Protein AF-A0A1Z9A153-F1 (afdb_monomer_lite)

pLDDT: mean 85.83, std 11.24, range [32.09, 96.25]

Foldseek 3Di:
DLCVVVVDDPDVVLVVLLVVLLVLVVVLLVLVVCLLCLVVCVPVPCPDPSVPDPDCPVSVVVSVCSLVVSLVSLCVSANVCLSVVQVVVLVVVLVCLSVVPPDDVLVSVLSSLVVQLSSLCSVLRHPVSDDPLSVLLSLLSSLLVSLLCLLQPVVCCPDDVSVVSNVVSLVVNLVSLLVLLVVCCVPPVVLSVVSVVLSVVLNVVSVVSPDPPDNDPVCNCVSSVVSVVSVVVRD

Radius of gyration: 19.16 Å; chains: 1; bounding box: 48×35×56 Å

Secondary structure (DSSP, 8-state):
-TTTTTT----HHHHHHHHHHHHHHHHHHHHHHHHHTHHHHHHH-TTSHHHH-S--HHHHHHHHHHHHHHHHHHIIIIIHHHIIIIIHHHHHHHHHHHHH----HHHHHHHHHTHHHHHHHHHTTSGGG--HHHHHHHHHHHHHHHHHHHHH-GGGSSSHHHHHHHHHHHHHHHHHHHHHHHHHTTT-HHHHHHHHHHHHHHHHHHHHHTSTT----GGGHHHHHHHHHHHHHH-

Structure (mmCIF, N/CA/C/O backbone):
data_AF-A0A1Z9A153-F1
#
_entry.id   AF-A0A1Z9A153-F1
#
loop_
_atom_site.group_PDB
_atom_site.id
_atom_site.type_symbol
_atom_site.label_atom_id
_atom_site.label_alt_id
_atom_site.label_comp_id
_atom_site.label_asym_id
_atom_site.label_entity_id
_atom_site.label_seq_id
_atom_site.pdbx_PDB_ins_code
_atom_site.Cartn_x
_atom_site.Cartn_y
_atom_site.Cartn_z
_atom_site.occupancy
_atom_site.B_iso_or_equiv
_atom_site.auth_seq_id
_atom_site.auth_comp_id
_atom_site.auth_asym_id
_atom_site.auth_atom_id
_atom_site.pdbx_PDB_model_num
ATOM 1 N N . MET A 1 1 ? 13.241 -7.193 -6.841 1.00 44.38 1 MET A N 1
ATOM 2 C CA . MET A 1 1 ? 13.177 -6.623 -8.213 1.00 44.38 1 MET A CA 1
ATOM 3 C C . MET A 1 1 ? 14.373 -5.739 -8.590 1.00 44.38 1 MET A C 1
ATOM 5 O O . MET A 1 1 ? 14.498 -5.405 -9.759 1.00 44.38 1 MET A O 1
ATOM 9 N N . ALA A 1 2 ? 15.326 -5.451 -7.693 1.00 32.09 2 ALA A N 1
ATOM 10 C CA . ALA A 1 2 ? 16.621 -4.853 -8.072 1.00 32.09 2 ALA A CA 1
ATOM 11 C C . ALA A 1 2 ? 17.465 -5.720 -9.047 1.00 32.09 2 ALA A C 1
ATOM 13 O O . ALA A 1 2 ? 18.375 -5.223 -9.711 1.00 32.09 2 ALA A O 1
ATOM 14 N N . SER A 1 3 ? 17.155 -7.019 -9.168 1.00 34.28 3 SER A N 1
ATOM 15 C CA . SER A 1 3 ? 17.780 -7.927 -10.141 1.00 34.28 3 SER A CA 1
ATOM 16 C C . SER A 1 3 ? 17.231 -7.782 -11.566 1.00 34.28 3 SER A C 1
ATOM 18 O O . SER A 1 3 ? 17.980 -8.014 -12.508 1.00 34.28 3 SER A O 1
ATOM 20 N N . LEU A 1 4 ? 15.977 -7.335 -11.739 1.00 40.06 4 LEU A N 1
ATOM 21 C CA . LEU A 1 4 ? 15.386 -7.081 -13.065 1.00 40.06 4 LEU A CA 1
ATOM 22 C C . LEU A 1 4 ? 16.107 -5.934 -13.787 1.00 40.06 4 LEU A C 1
ATOM 24 O O . LEU A 1 4 ? 16.260 -5.964 -14.998 1.00 40.06 4 LEU A O 1
ATOM 28 N N . VAL A 1 5 ? 16.629 -4.962 -13.035 1.00 44.41 5 VAL A N 1
ATOM 29 C CA . VAL A 1 5 ? 17.325 -3.786 -13.583 1.00 44.41 5 VAL A CA 1
ATOM 30 C C . VAL A 1 5 ? 18.825 -4.041 -13.821 1.00 44.41 5 VAL A C 1
ATOM 32 O O . VAL A 1 5 ? 19.472 -3.281 -14.533 1.00 44.41 5 VAL A O 1
ATOM 35 N N . SER A 1 6 ? 19.404 -5.110 -13.260 1.00 38.41 6 SER A N 1
ATOM 36 C CA . SER A 1 6 ? 20.860 -5.357 -13.287 1.00 38.41 6 SER A CA 1
ATOM 37 C C . SER A 1 6 ? 21.309 -6.530 -14.165 1.00 38.41 6 SER A C 1
ATOM 39 O O . SER A 1 6 ? 22.496 -6.853 -14.171 1.00 38.41 6 SER A O 1
ATOM 41 N N . GLY A 1 7 ? 20.400 -7.184 -14.900 1.00 36.25 7 GLY A N 1
ATOM 42 C CA . GLY A 1 7 ? 20.754 -8.293 -15.797 1.00 36.25 7 GLY A CA 1
ATOM 43 C C . GLY A 1 7 ? 21.366 -9.511 -15.086 1.00 36.25 7 GLY A C 1
ATOM 44 O O . GLY A 1 7 ? 21.990 -10.354 -15.729 1.00 36.25 7 GLY A O 1
ATOM 45 N N . ARG A 1 8 ? 21.216 -9.622 -13.758 1.00 43.72 8 ARG A N 1
ATOM 46 C CA . ARG A 1 8 ? 21.637 -10.808 -13.001 1.00 43.72 8 ARG A CA 1
ATOM 47 C C . ARG A 1 8 ? 20.589 -11.904 -13.141 1.00 43.72 8 ARG A C 1
ATOM 49 O O . ARG A 1 8 ? 19.402 -11.652 -12.947 1.00 43.72 8 ARG A O 1
ATOM 56 N N . ALA A 1 9 ? 21.045 -13.124 -13.431 1.00 49.22 9 ALA A N 1
ATOM 57 C CA . ALA A 1 9 ? 20.209 -14.319 -13.441 1.00 49.22 9 ALA A CA 1
ATOM 58 C C . ALA A 1 9 ? 19.365 -14.381 -12.156 1.00 49.22 9 ALA A C 1
ATOM 60 O O . ALA A 1 9 ? 19.906 -14.372 -11.050 1.00 49.22 9 ALA A O 1
ATOM 61 N N . LEU A 1 10 ? 18.039 -14.402 -12.311 1.00 53.22 10 LEU A N 1
ATOM 62 C CA . LEU A 1 10 ? 17.088 -14.506 -11.209 1.00 53.22 10 LEU A CA 1
ATOM 63 C C . LEU A 1 10 ? 17.293 -15.846 -10.500 1.00 53.22 10 LEU A C 1
ATOM 65 O O . LEU A 1 10 ? 16.830 -16.886 -10.969 1.00 53.22 10 LEU A O 1
ATOM 69 N N . HIS A 1 11 ? 17.983 -15.835 -9.363 1.00 69.88 11 HIS A N 1
ATOM 70 C CA . HIS A 1 11 ? 18.086 -17.028 -8.542 1.00 69.88 11 HIS A CA 1
ATOM 71 C C . HIS A 1 11 ? 16.724 -17.246 -7.873 1.00 69.88 11 HIS A C 1
ATOM 73 O O . HIS A 1 11 ? 16.289 -16.425 -7.066 1.00 69.88 11 HIS A O 1
ATOM 79 N N . LEU A 1 12 ? 16.029 -18.339 -8.209 1.00 78.00 12 LEU A N 1
ATOM 80 C CA . LEU A 1 12 ? 14.685 -18.657 -7.695 1.00 78.00 12 LEU A CA 1
ATOM 81 C C . LEU A 1 12 ? 14.597 -18.494 -6.164 1.00 78.00 12 LEU A C 1
ATOM 83 O O . LEU A 1 12 ? 13.609 -17.983 -5.643 1.00 78.00 12 LEU A O 1
ATOM 87 N N . GLY A 1 13 ? 15.669 -18.863 -5.453 1.00 79.00 13 GLY A N 1
ATOM 88 C CA . GLY A 1 13 ? 15.781 -18.693 -4.003 1.00 79.00 13 GLY A CA 1
ATOM 89 C C . GLY A 1 13 ? 15.676 -17.238 -3.528 1.00 79.00 13 GLY A C 1
ATOM 90 O O . GLY A 1 13 ? 14.992 -16.976 -2.545 1.00 79.00 13 GLY A O 1
ATOM 91 N N . GLU A 1 14 ? 16.277 -16.276 -4.233 1.00 78.94 14 GLU A N 1
ATOM 92 C CA . GLU A 1 14 ? 16.177 -14.852 -3.880 1.00 78.94 14 GLU A CA 1
ATOM 93 C C . GLU A 1 14 ? 14.749 -14.332 -4.063 1.00 78.94 14 GLU A C 1
ATOM 95 O O . GLU A 1 14 ? 14.254 -13.572 -3.232 1.00 78.94 14 GLU A O 1
ATOM 100 N N . LEU A 1 15 ? 14.062 -14.775 -5.120 1.00 79.19 15 LEU A N 1
ATOM 101 C CA . LEU A 1 15 ? 12.675 -14.392 -5.382 1.00 79.19 15 LEU A CA 1
ATOM 102 C C . LEU A 1 15 ? 11.738 -14.942 -4.302 1.00 79.19 15 LEU A C 1
ATOM 104 O O . LEU A 1 15 ? 10.912 -14.199 -3.773 1.00 79.19 15 LEU A O 1
ATOM 108 N N . VAL A 1 16 ? 11.906 -16.213 -3.926 1.00 86.06 16 VAL A N 1
ATOM 109 C CA . VAL A 1 16 ? 11.140 -16.844 -2.840 1.00 86.06 16 VAL A CA 1
ATOM 110 C C . VAL A 1 16 ? 11.370 -16.116 -1.514 1.00 86.06 16 VAL A C 1
ATOM 112 O O . VAL A 1 16 ? 10.406 -15.824 -0.806 1.00 86.06 16 VAL A O 1
ATOM 115 N N . LEU A 1 17 ? 12.619 -15.759 -1.196 1.00 86.50 17 LEU A N 1
ATOM 116 C CA . LEU A 1 17 ? 12.949 -15.010 0.019 1.00 86.50 17 LEU A CA 1
ATOM 117 C C . LEU A 1 17 ? 12.350 -13.597 0.010 1.00 86.50 17 LEU A C 1
ATOM 119 O O . LEU A 1 17 ? 11.754 -13.188 1.003 1.00 86.50 17 LEU A O 1
ATOM 123 N N . GLN A 1 18 ? 12.444 -12.864 -1.104 1.00 83.75 18 GLN A N 1
ATOM 124 C CA . GLN A 1 18 ? 11.848 -11.526 -1.245 1.00 83.75 18 GLN A CA 1
ATOM 125 C C . GLN A 1 18 ? 10.326 -11.558 -1.119 1.00 83.75 18 GLN A C 1
ATOM 127 O O . GLN A 1 18 ? 9.731 -10.696 -0.465 1.00 83.75 18 GLN A O 1
ATOM 132 N N . PHE A 1 19 ? 9.694 -12.562 -1.721 1.00 86.62 19 PHE A N 1
ATOM 133 C CA . PHE A 1 19 ? 8.255 -12.751 -1.640 1.00 86.62 19 PHE A CA 1
ATOM 134 C C . PHE A 1 19 ? 7.825 -13.094 -0.211 1.00 86.62 19 PHE A C 1
ATOM 136 O O . PHE A 1 19 ? 6.951 -12.428 0.341 1.00 86.62 19 PHE A O 1
ATOM 143 N N . GLY A 1 20 ? 8.494 -14.061 0.424 1.00 91.38 20 GLY A N 1
ATOM 144 C CA . GLY A 1 20 ? 8.247 -14.445 1.815 1.00 91.38 20 GLY A CA 1
ATOM 145 C C . GLY A 1 20 ? 8.438 -13.282 2.791 1.00 91.38 20 GLY A C 1
ATOM 146 O O . GLY A 1 20 ? 7.593 -13.054 3.656 1.00 91.38 20 GLY A O 1
ATOM 147 N N . LEU A 1 21 ? 9.492 -12.484 2.604 1.00 91.44 21 LEU A N 1
ATOM 148 C CA . LEU A 1 21 ? 9.743 -11.282 3.398 1.00 91.44 21 LEU A CA 1
ATOM 149 C C . LEU A 1 21 ? 8.640 -10.232 3.209 1.00 91.44 21 LEU A C 1
ATOM 151 O O . LEU A 1 21 ? 8.168 -9.651 4.183 1.00 91.44 21 LEU A O 1
ATOM 155 N N . THR A 1 22 ? 8.183 -10.016 1.975 1.00 89.88 22 THR A N 1
ATOM 156 C CA . THR A 1 22 ? 7.082 -9.082 1.687 1.00 89.88 22 THR A CA 1
ATOM 157 C C . THR A 1 22 ? 5.776 -9.542 2.328 1.00 89.88 22 THR A C 1
ATOM 159 O O . THR A 1 22 ? 5.073 -8.737 2.936 1.00 89.88 22 THR A O 1
ATOM 162 N N . LEU A 1 23 ? 5.460 -10.839 2.255 1.00 92.69 23 LEU A N 1
ATOM 163 C CA . LEU A 1 23 ? 4.300 -11.408 2.942 1.00 92.69 23 LEU A CA 1
ATOM 164 C C . LEU A 1 23 ? 4.399 -11.245 4.462 1.00 92.69 23 LEU A C 1
ATOM 166 O O . LEU A 1 23 ? 3.407 -10.892 5.098 1.00 92.69 23 LEU A O 1
ATOM 170 N N . SER A 1 24 ? 5.587 -11.443 5.038 1.00 94.69 24 SER A N 1
ATOM 171 C CA . SER A 1 24 ? 5.831 -11.225 6.468 1.00 94.69 24 SER A CA 1
ATOM 172 C C . SER A 1 24 ? 5.617 -9.762 6.874 1.00 94.69 24 SER A C 1
ATOM 174 O O . SER A 1 24 ? 5.009 -9.487 7.910 1.00 94.69 24 SER A O 1
ATOM 176 N N . TRP A 1 25 ? 6.050 -8.809 6.043 1.00 94.31 25 TRP A N 1
ATOM 177 C CA . TRP A 1 25 ? 5.769 -7.384 6.240 1.00 94.31 25 TRP A CA 1
ATOM 178 C C . TRP A 1 25 ? 4.273 -7.074 6.169 1.00 94.31 25 TRP A C 1
ATOM 180 O O . TRP A 1 25 ? 3.740 -6.424 7.065 1.00 94.31 25 TRP A O 1
ATOM 190 N N . ILE A 1 26 ? 3.572 -7.578 5.149 1.00 93.31 26 ILE A N 1
ATOM 191 C CA . ILE A 1 26 ? 2.116 -7.409 5.022 1.00 93.31 26 ILE A CA 1
ATOM 192 C C . ILE A 1 26 ? 1.403 -7.965 6.260 1.00 93.31 26 ILE A C 1
ATOM 194 O O . ILE A 1 26 ? 0.510 -7.310 6.797 1.00 93.31 26 ILE A O 1
ATOM 198 N N . PHE A 1 27 ? 1.807 -9.146 6.733 1.00 94.19 27 PHE A N 1
ATOM 199 C CA . PHE A 1 27 ? 1.258 -9.758 7.939 1.00 94.19 27 PHE A CA 1
ATOM 200 C C . PHE A 1 27 ? 1.492 -8.890 9.180 1.00 94.19 27 PH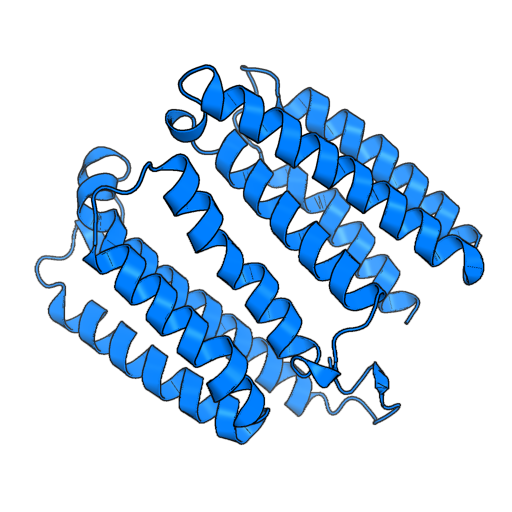E A C 1
ATOM 202 O O . PHE A 1 27 ? 0.551 -8.632 9.929 1.00 94.19 27 PHE A O 1
ATOM 209 N N . GLN A 1 28 ? 2.717 -8.399 9.380 1.00 95.19 28 GLN A N 1
ATOM 210 C CA . GLN A 1 28 ? 3.065 -7.557 10.524 1.00 95.19 28 GLN A CA 1
ATOM 211 C C . GLN A 1 28 ? 2.263 -6.249 10.538 1.00 95.19 28 GLN A C 1
ATOM 213 O O . GLN A 1 28 ? 1.670 -5.922 11.565 1.00 95.19 28 GLN A O 1
ATOM 218 N N . PHE A 1 29 ? 2.166 -5.541 9.410 1.00 94.31 29 PHE A N 1
ATOM 219 C CA . PHE A 1 29 ? 1.355 -4.323 9.336 1.00 94.31 29 PHE A CA 1
ATOM 220 C C . PHE A 1 29 ? -0.137 -4.601 9.510 1.00 94.31 29 PHE A C 1
ATOM 222 O O . PHE A 1 29 ? -0.822 -3.829 10.169 1.00 94.31 29 PHE A O 1
ATOM 229 N N . ARG A 1 30 ? -0.647 -5.718 8.983 1.00 93.19 30 ARG A N 1
ATOM 230 C CA . ARG A 1 30 ? -2.044 -6.109 9.195 1.00 93.19 30 ARG A CA 1
ATOM 231 C C . ARG A 1 30 ? -2.344 -6.390 10.666 1.00 93.19 30 ARG A C 1
ATOM 233 O O . ARG A 1 30 ? -3.373 -5.957 11.167 1.00 93.19 30 ARG A O 1
ATOM 240 N N . LEU A 1 31 ? -1.435 -7.069 11.363 1.00 94.25 31 LEU A N 1
ATOM 241 C CA . LEU A 1 31 ? -1.572 -7.320 12.794 1.00 94.25 31 LEU A CA 1
ATOM 242 C C . LEU A 1 31 ? -1.550 -6.016 13.607 1.00 94.25 31 LEU A C 1
ATOM 244 O O . LEU A 1 31 ? -2.320 -5.882 14.556 1.00 94.25 31 LEU A O 1
ATOM 248 N N . LEU A 1 32 ? -0.687 -5.060 13.246 1.00 93.50 32 LEU A N 1
ATOM 249 C CA . LEU A 1 32 ? -0.654 -3.740 13.883 1.00 93.50 32 LEU A CA 1
ATOM 250 C C . LEU A 1 32 ? -1.952 -2.959 13.661 1.00 93.50 32 LEU A C 1
ATOM 252 O O . LEU A 1 32 ? -2.483 -2.397 14.619 1.00 93.50 32 LEU A O 1
ATOM 256 N N . ASP A 1 33 ? -2.473 -2.965 12.435 1.00 91.50 33 ASP A N 1
ATOM 257 C CA . ASP A 1 33 ? -3.735 -2.305 12.100 1.00 91.50 33 ASP A CA 1
ATOM 258 C C . ASP A 1 33 ? -4.898 -2.921 12.878 1.00 91.50 33 ASP A C 1
ATOM 260 O O . ASP A 1 33 ? -5.626 -2.202 13.553 1.00 91.50 33 ASP A O 1
ATOM 264 N N . ASP A 1 34 ? -5.027 -4.252 12.880 1.00 92.12 34 ASP A N 1
ATOM 265 C CA . ASP A 1 34 ? -6.109 -4.931 13.600 1.00 92.12 34 ASP A CA 1
ATOM 266 C C . ASP A 1 34 ? -5.998 -4.728 15.133 1.00 92.12 34 ASP A C 1
ATOM 268 O O . ASP A 1 34 ? -7.006 -4.693 15.846 1.00 92.12 34 ASP A O 1
ATOM 272 N N . LEU A 1 35 ? -4.779 -4.577 15.673 1.00 93.38 35 LEU A N 1
ATOM 273 C CA . LEU A 1 35 ? -4.563 -4.226 17.082 1.00 93.38 35 LEU A CA 1
ATOM 274 C C . LEU A 1 35 ? -5.018 -2.796 17.400 1.00 93.38 35 LEU A C 1
ATOM 276 O O . LEU A 1 35 ? -5.564 -2.572 18.484 1.00 93.38 35 LEU A O 1
ATOM 280 N N . HIS A 1 36 ? -4.782 -1.849 16.490 1.00 91.25 36 HIS A N 1
ATOM 281 C CA . HIS A 1 36 ? -5.207 -0.458 16.635 1.00 91.25 36 HIS A CA 1
ATOM 282 C C . HIS A 1 36 ? -6.726 -0.312 16.469 1.00 91.25 36 HIS A C 1
ATOM 284 O O . HIS A 1 36 ? -7.392 0.296 17.307 1.00 91.25 36 HIS A O 1
ATOM 290 N N . ASP A 1 37 ? -7.292 -0.948 15.444 1.00 89.75 37 ASP A N 1
ATOM 291 C CA . ASP A 1 37 ? -8.705 -0.843 15.085 1.00 89.75 37 ASP A CA 1
ATOM 292 C C . ASP A 1 37 ? -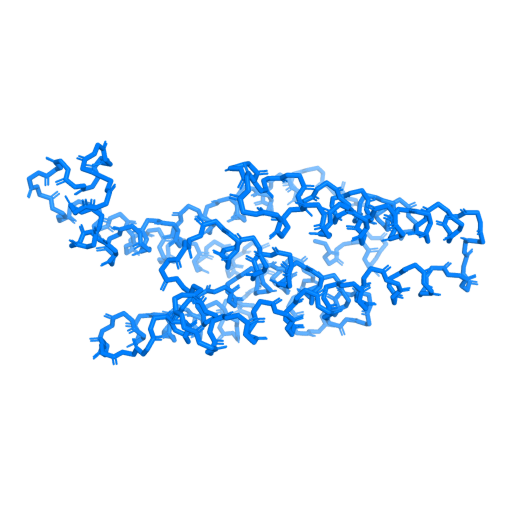9.634 -1.678 15.983 1.00 89.75 37 ASP A C 1
ATOM 294 O O . ASP A 1 37 ? -10.855 -1.618 15.834 1.00 89.75 37 ASP A O 1
ATOM 298 N N . ARG A 1 38 ? -9.112 -2.407 16.982 1.00 90.38 38 ARG A N 1
ATOM 299 C CA . ARG A 1 38 ? -9.901 -3.321 17.830 1.00 90.38 38 ARG A CA 1
ATOM 300 C C . ARG A 1 38 ? -11.178 -2.699 18.403 1.00 90.38 38 ARG A C 1
ATOM 302 O O . ARG A 1 38 ? -12.228 -3.343 18.409 1.00 90.38 38 ARG A O 1
ATOM 309 N N . GLU A 1 39 ? -11.109 -1.489 18.958 1.00 87.94 39 GLU A N 1
ATOM 310 C CA . GLU A 1 39 ? -12.279 -0.847 19.585 1.00 87.94 39 GLU A CA 1
ATOM 311 C C . GLU A 1 39 ? -13.381 -0.529 18.574 1.00 87.94 39 GLU A C 1
ATOM 313 O O . GLU A 1 39 ? -14.575 -0.627 18.874 1.00 87.94 39 GLU A O 1
ATOM 318 N N . ARG A 1 40 ? -12.973 -0.176 17.358 1.00 85.19 40 ARG A N 1
ATOM 319 C CA . ARG A 1 40 ? -13.864 0.051 16.228 1.00 85.19 40 ARG A CA 1
ATOM 320 C C . ARG A 1 40 ? -14.435 -1.277 15.732 1.00 85.19 40 ARG A C 1
ATOM 322 O O . ARG A 1 40 ? -15.649 -1.400 15.555 1.00 85.19 40 ARG A O 1
ATOM 329 N N . ASP A 1 41 ? -13.581 -2.279 15.575 1.00 89.94 41 ASP A N 1
ATOM 330 C CA . ASP A 1 41 ? -13.945 -3.617 15.122 1.00 89.94 41 ASP A CA 1
ATOM 331 C C . ASP A 1 41 ? -14.897 -4.322 16.085 1.00 89.94 41 ASP A C 1
ATOM 333 O O . ASP A 1 41 ? -15.779 -5.048 15.640 1.00 89.94 41 ASP A O 1
ATOM 337 N N . ARG A 1 42 ? -14.828 -4.039 17.391 1.00 89.25 42 ARG A N 1
ATOM 338 C CA . ARG A 1 42 ? -15.835 -4.496 18.365 1.00 89.25 42 ARG A CA 1
ATOM 339 C C . ARG A 1 42 ? -17.262 -4.117 17.972 1.00 89.25 42 ARG A C 1
ATOM 341 O O . ARG A 1 42 ? -18.184 -4.871 18.258 1.00 89.25 42 ARG A O 1
ATOM 348 N N . LYS A 1 43 ? -17.442 -2.960 17.331 1.00 89.62 43 LYS A N 1
ATOM 349 C CA . LYS A 1 43 ? -18.753 -2.456 16.905 1.00 89.62 43 LYS A CA 1
ATOM 350 C C . LYS A 1 43 ? -19.118 -2.925 15.498 1.00 89.62 43 LYS A C 1
ATOM 352 O O . LYS A 1 43 ? -20.272 -3.251 15.254 1.00 89.62 43 LYS A O 1
ATOM 357 N N . MET A 1 44 ? -18.155 -2.936 14.575 1.00 85.62 44 MET A N 1
ATOM 358 C CA . MET A 1 44 ? -18.415 -3.207 13.153 1.00 85.62 44 MET A CA 1
ATOM 359 C C . MET A 1 44 ? -18.246 -4.675 12.756 1.00 85.62 44 MET A C 1
ATOM 361 O O . MET A 1 44 ? -18.955 -5.157 11.878 1.00 85.62 44 MET A O 1
ATOM 365 N N . GLN A 1 45 ? -17.284 -5.380 13.352 1.00 86.19 45 GLN A N 1
ATOM 366 C CA . GLN A 1 45 ? -16.887 -6.741 12.982 1.00 86.19 45 GLN A CA 1
ATOM 367 C C . GLN A 1 45 ? -16.614 -7.590 14.238 1.00 86.19 45 GLN A C 1
ATOM 369 O O . GLN A 1 45 ? -15.483 -8.028 14.470 1.00 86.19 45 GLN A O 1
ATOM 374 N N . PRO A 1 46 ? -17.651 -7.878 15.050 1.00 89.06 46 PRO A N 1
ATOM 375 C CA . PRO A 1 46 ? -17.496 -8.565 16.338 1.00 89.06 46 PRO A CA 1
ATOM 376 C C . PRO A 1 46 ? -16.979 -10.009 16.214 1.00 89.06 46 PRO A C 1
ATOM 378 O O . PRO A 1 46 ? -16.565 -10.617 17.198 1.00 89.06 46 PRO A O 1
ATOM 381 N N . HIS A 1 47 ? -16.988 -10.565 15.002 1.00 91.62 47 HIS A N 1
ATOM 382 C CA . HIS A 1 47 ? -16.499 -11.905 14.696 1.00 91.62 47 HIS A CA 1
ATOM 383 C C . HIS A 1 47 ? -14.974 -11.981 14.485 1.00 91.62 47 HIS A C 1
ATOM 385 O O . HIS A 1 47 ? -14.445 -13.074 14.302 1.00 91.62 47 HIS A O 1
ATOM 391 N N . ARG A 1 48 ? -14.247 -10.851 14.476 1.00 88.75 48 ARG A N 1
ATOM 392 C CA . ARG A 1 48 ? -12.784 -10.851 14.311 1.00 88.75 48 ARG A CA 1
ATOM 393 C C . ARG A 1 48 ? -12.084 -11.493 15.511 1.00 88.75 48 ARG A C 1
ATOM 395 O O . ARG A 1 48 ? -12.415 -11.207 16.659 1.00 88.75 48 ARG A O 1
ATOM 402 N N . VAL A 1 49 ? -11.035 -12.272 15.244 1.00 91.19 49 VAL A N 1
ATOM 403 C CA . VAL A 1 49 ? -10.256 -13.003 16.266 1.00 91.19 49 VAL A CA 1
ATOM 404 C C . VAL A 1 49 ? -9.768 -12.076 17.387 1.00 91.19 49 VAL A C 1
ATOM 406 O O . VAL A 1 49 ? -10.028 -12.326 18.557 1.00 91.19 49 VAL A O 1
ATOM 409 N N . LEU A 1 50 ? -9.133 -10.951 17.043 1.00 90.62 50 LEU A N 1
ATOM 410 C CA . LEU A 1 50 ? -8.599 -9.985 18.017 1.00 90.62 50 LEU A CA 1
ATOM 411 C C . LEU A 1 50 ? -9.673 -9.326 18.891 1.00 90.62 50 LEU A C 1
ATOM 413 O O . LEU A 1 50 ? -9.395 -8.904 20.016 1.00 90.62 50 LEU A O 1
ATOM 417 N N . VAL A 1 51 ? -10.907 -9.235 18.395 1.00 92.62 51 VAL A N 1
ATOM 418 C CA . VAL A 1 51 ? -12.037 -8.732 19.177 1.00 92.62 51 VAL A CA 1
ATOM 419 C C . VAL A 1 51 ? -12.422 -9.740 20.258 1.00 92.62 51 VAL A C 1
ATOM 421 O O . VAL A 1 51 ? -12.595 -9.322 21.407 1.00 92.62 51 VAL A O 1
ATOM 424 N N . GLN A 1 52 ? -12.475 -11.027 19.903 1.00 91.62 52 GLN A N 1
ATOM 425 C CA . GLN A 1 52 ? -12.906 -12.140 20.756 1.00 91.62 52 GLN A CA 1
ATOM 426 C C . GLN A 1 52 ? -11.865 -12.566 21.798 1.00 91.62 52 GLN A C 1
ATOM 428 O O . GLN A 1 52 ? -12.226 -13.122 22.830 1.00 91.62 52 GLN A O 1
ATOM 433 N N . THR A 1 53 ? -10.581 -12.287 21.569 1.00 90.94 53 THR A N 1
ATOM 434 C CA . THR A 1 53 ? -9.519 -12.677 22.502 1.00 90.94 53 THR A CA 1
ATOM 435 C C . THR A 1 53 ? -9.542 -11.860 23.800 1.00 90.94 53 THR A C 1
ATOM 437 O O . THR A 1 53 ? -9.575 -10.623 23.785 1.00 90.94 53 THR A O 1
ATOM 440 N N . GLU A 1 54 ? -9.417 -12.546 24.937 1.00 85.69 54 GLU A N 1
ATOM 441 C CA . GLU A 1 54 ? -9.309 -11.932 26.267 1.00 85.69 54 GLU A CA 1
ATOM 442 C C . GLU A 1 54 ? -7.982 -11.175 26.458 1.00 85.69 54 GLU A C 1
ATOM 444 O O . GLU A 1 54 ? -7.977 -10.009 26.855 1.00 85.69 54 GLU A O 1
ATOM 449 N N . SER A 1 55 ? -6.849 -11.792 26.097 1.00 90.12 55 SER A N 1
ATOM 450 C CA . SER A 1 55 ? -5.511 -11.200 26.231 1.00 90.12 55 SER A CA 1
ATOM 451 C C . SER A 1 55 ? -4.922 -10.726 24.898 1.00 90.12 55 SER A C 1
ATOM 453 O O . SER A 1 55 ? -4.677 -11.512 23.985 1.00 90.12 55 SER A O 1
ATOM 455 N N . LEU A 1 56 ? -4.602 -9.430 24.806 1.00 92.75 56 LEU A N 1
ATOM 456 C CA . LEU A 1 56 ? -3.860 -8.858 23.670 1.00 92.75 56 LEU A CA 1
ATOM 457 C C . LEU A 1 56 ? -2.342 -8.944 23.817 1.00 92.75 56 LEU A C 1
ATOM 459 O O . LEU A 1 56 ? -1.627 -8.609 22.874 1.00 92.75 56 LEU A O 1
ATOM 463 N N . GLY A 1 57 ? -1.839 -9.345 24.989 1.00 93.00 57 GLY A N 1
ATOM 464 C CA . GLY A 1 57 ? -0.407 -9.314 25.290 1.00 93.00 57 GLY A CA 1
ATOM 465 C C . GLY A 1 57 ? 0.411 -10.112 24.276 1.00 93.00 57 GLY A C 1
ATOM 466 O O . GLY A 1 57 ? 1.392 -9.602 23.741 1.00 93.00 57 GLY A O 1
ATOM 467 N N . TYR A 1 58 ? -0.053 -11.317 23.931 1.00 92.88 58 TYR A N 1
ATOM 468 C CA . TYR A 1 58 ? 0.616 -12.184 22.959 1.00 92.88 58 TYR A CA 1
ATOM 469 C C . TYR A 1 58 ? 0.630 -11.600 21.548 1.00 92.88 58 TYR A C 1
ATOM 471 O O . TYR A 1 58 ? 1.659 -11.650 20.886 1.00 92.88 58 TYR A O 1
ATOM 479 N N . PHE A 1 59 ? -0.467 -10.983 21.105 1.00 94.31 59 PHE A N 1
ATOM 480 C CA . PHE A 1 59 ? -0.531 -10.346 19.789 1.00 94.31 59 PHE A CA 1
ATOM 481 C C . PHE A 1 59 ? 0.360 -9.103 19.708 1.00 94.31 59 PHE A C 1
ATOM 483 O O . PHE A 1 59 ? 1.039 -8.903 18.706 1.00 94.31 59 PHE A O 1
ATOM 490 N N . ARG A 1 60 ? 0.425 -8.301 20.779 1.00 94.00 60 ARG A N 1
ATOM 491 C CA . ARG A 1 60 ? 1.351 -7.160 20.869 1.00 94.00 60 ARG A CA 1
ATOM 492 C C . ARG A 1 60 ? 2.809 -7.617 20.879 1.00 94.00 60 ARG A C 1
ATOM 494 O O . ARG A 1 60 ? 3.629 -7.040 20.172 1.00 94.00 60 ARG A O 1
ATOM 501 N N . CYS A 1 61 ? 3.119 -8.671 21.634 1.00 95.06 61 CYS A N 1
ATOM 502 C CA . CYS A 1 61 ? 4.447 -9.281 21.653 1.00 95.06 61 CYS A CA 1
ATOM 503 C C . CYS A 1 61 ? 4.826 -9.816 20.265 1.00 95.06 61 CYS A C 1
ATOM 505 O O . CYS A 1 61 ? 5.894 -9.490 19.754 1.00 95.06 61 CYS A O 1
ATOM 507 N N . LEU A 1 62 ? 3.919 -10.548 19.610 1.00 95.00 62 LEU A N 1
ATOM 508 C CA . LEU A 1 62 ? 4.108 -11.053 18.252 1.00 95.00 62 LEU A CA 1
ATOM 509 C C . LEU A 1 62 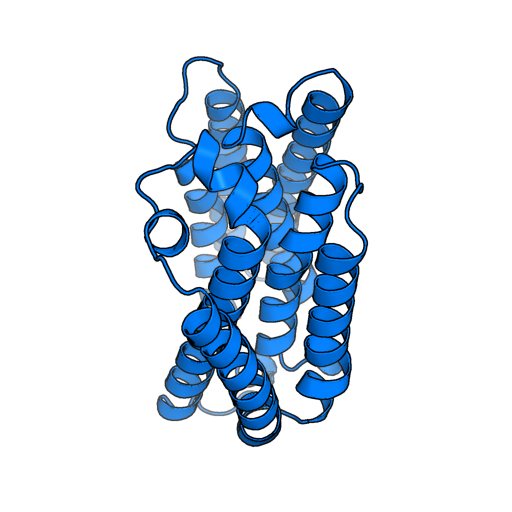? 4.338 -9.916 17.252 1.00 95.00 62 LEU A C 1
ATOM 511 O O . LEU A 1 62 ? 5.253 -10.011 16.444 1.00 95.00 62 LEU A O 1
ATOM 515 N N . ALA A 1 63 ? 3.565 -8.829 17.324 1.00 94.25 63 ALA A N 1
ATOM 516 C CA . ALA A 1 63 ? 3.757 -7.664 16.463 1.00 94.25 63 ALA A CA 1
ATOM 517 C C . ALA A 1 63 ? 5.132 -7.010 16.684 1.00 94.25 63 ALA A C 1
ATOM 519 O O . ALA A 1 63 ? 5.814 -6.666 15.717 1.00 94.25 63 ALA A O 1
ATOM 520 N N . GLY A 1 64 ? 5.575 -6.888 17.940 1.00 94.69 64 GLY A N 1
ATOM 521 C CA . GLY A 1 64 ? 6.906 -6.381 18.282 1.00 94.69 64 GLY A CA 1
ATOM 522 C C . GLY A 1 64 ? 8.031 -7.274 17.749 1.00 94.69 64 GLY A C 1
ATOM 523 O O . GLY A 1 64 ? 8.929 -6.789 17.061 1.00 94.69 64 GLY A O 1
ATOM 524 N N . LEU A 1 65 ? 7.945 -8.586 17.988 1.00 96.25 65 LEU A N 1
ATOM 525 C CA . LEU A 1 65 ? 8.915 -9.566 17.492 1.00 96.25 65 LEU A CA 1
ATOM 526 C C . LEU A 1 65 ? 8.943 -9.620 15.962 1.00 96.25 65 LEU A C 1
ATOM 528 O O . LEU A 1 65 ? 10.023 -9.627 15.379 1.00 96.25 65 LEU A O 1
ATOM 532 N N . ALA A 1 66 ? 7.780 -9.594 15.308 1.00 95.69 66 ALA A N 1
ATOM 533 C CA . ALA A 1 66 ? 7.681 -9.547 13.853 1.00 95.69 66 ALA A CA 1
ATOM 534 C C . ALA A 1 66 ? 8.299 -8.260 13.293 1.00 95.69 66 ALA A C 1
ATOM 536 O O . ALA A 1 66 ? 8.975 -8.308 12.273 1.00 95.69 66 ALA A O 1
ATOM 537 N N . THR A 1 67 ? 8.132 -7.122 13.972 1.00 95.06 67 THR A N 1
ATOM 538 C CA . THR A 1 67 ? 8.738 -5.847 13.555 1.00 95.06 67 THR A CA 1
ATOM 539 C C . THR A 1 67 ? 10.264 -5.916 13.620 1.00 95.06 67 THR A C 1
ATOM 541 O O . THR A 1 67 ? 10.934 -5.628 12.630 1.00 95.06 67 THR A O 1
ATOM 544 N N . ILE A 1 68 ? 10.826 -6.352 14.752 1.00 95.50 68 ILE A N 1
ATOM 545 C CA . ILE A 1 68 ? 12.282 -6.487 14.926 1.00 95.50 68 ILE A CA 1
ATOM 546 C C . ILE A 1 68 ? 12.843 -7.526 13.946 1.00 95.50 68 ILE A C 1
ATOM 548 O O . ILE A 1 68 ? 13.835 -7.268 13.264 1.00 95.50 68 ILE A O 1
ATOM 552 N N . GLY A 1 69 ? 12.176 -8.678 13.836 1.00 96.06 69 GLY A N 1
ATOM 553 C CA . GLY A 1 69 ? 12.553 -9.763 12.937 1.00 96.06 69 GLY A CA 1
ATOM 554 C C . GLY A 1 69 ? 12.538 -9.338 11.472 1.00 96.06 69 GLY A C 1
ATOM 555 O O . GLY A 1 69 ? 13.518 -9.563 10.770 1.00 96.06 69 GLY A O 1
ATOM 556 N N . ASN A 1 70 ? 11.485 -8.657 11.015 1.00 95.50 70 ASN A N 1
ATOM 557 C CA . ASN A 1 70 ? 11.382 -8.184 9.636 1.00 95.50 70 ASN A CA 1
ATOM 558 C C . ASN A 1 70 ? 12.393 -7.072 9.323 1.00 95.50 70 ASN A C 1
ATOM 560 O O . ASN A 1 70 ? 12.961 -7.070 8.230 1.00 95.50 70 ASN A O 1
ATOM 564 N N . LEU A 1 71 ? 12.672 -6.157 10.261 1.00 95.25 71 LEU A N 1
ATOM 565 C CA . LEU A 1 71 ? 13.723 -5.143 10.096 1.00 95.25 71 LEU A CA 1
ATOM 566 C C . LEU A 1 71 ? 15.108 -5.783 9.956 1.00 95.25 71 LEU A C 1
ATOM 568 O O . LEU A 1 71 ? 15.856 -5.422 9.043 1.00 95.25 71 LEU A O 1
ATOM 572 N N . GLY A 1 72 ? 15.425 -6.750 10.823 1.00 94.50 72 GLY A N 1
ATOM 573 C CA . GLY A 1 72 ? 16.678 -7.501 10.775 1.00 94.50 72 GLY A CA 1
ATOM 574 C C . GLY A 1 72 ? 16.799 -8.336 9.501 1.00 94.50 72 GLY A C 1
ATOM 575 O O . GLY A 1 72 ? 17.799 -8.236 8.794 1.00 94.50 72 GLY A O 1
ATOM 576 N N . ALA A 1 73 ? 15.755 -9.089 9.149 1.00 93.31 73 ALA A N 1
ATOM 577 C CA . ALA A 1 73 ? 15.713 -9.885 7.926 1.00 93.31 73 ALA A CA 1
ATOM 578 C C . ALA A 1 73 ? 15.853 -9.009 6.675 1.00 93.31 73 ALA A C 1
ATOM 580 O O . ALA A 1 73 ? 16.604 -9.358 5.774 1.00 93.31 73 ALA A O 1
ATOM 581 N N . THR A 1 74 ? 15.211 -7.839 6.633 1.00 91.75 74 THR A N 1
ATOM 582 C CA . THR A 1 74 ? 15.374 -6.891 5.518 1.00 91.75 74 THR A CA 1
ATOM 583 C C . THR A 1 74 ? 16.790 -6.318 5.465 1.00 91.75 74 THR A C 1
ATOM 585 O O . THR A 1 74 ? 17.367 -6.213 4.385 1.00 91.75 74 THR A O 1
ATOM 588 N N . GLY A 1 75 ? 17.383 -6.007 6.621 1.00 91.06 75 GLY A N 1
ATOM 589 C CA . GLY A 1 75 ? 18.754 -5.510 6.705 1.00 91.06 75 GLY A CA 1
ATOM 590 C C . GLY A 1 75 ? 19.776 -6.515 6.171 1.00 91.06 75 GLY A C 1
ATOM 591 O O . GLY A 1 75 ? 20.676 -6.139 5.423 1.00 91.06 75 GLY A O 1
ATOM 592 N N . LEU A 1 76 ? 19.589 -7.793 6.513 1.00 90.81 76 LEU A N 1
ATOM 593 C CA . LEU A 1 76 ? 20.474 -8.897 6.133 1.00 90.81 76 LEU A CA 1
ATOM 594 C C . LEU A 1 76 ? 20.240 -9.414 4.704 1.00 90.81 76 LEU A C 1
ATOM 596 O O . LEU A 1 76 ? 21.207 -9.714 4.013 1.00 90.81 76 LEU A O 1
ATOM 600 N N . LEU A 1 77 ? 18.983 -9.543 4.265 1.00 86.88 77 LEU A N 1
ATOM 601 C CA . LEU A 1 77 ? 18.622 -10.162 2.979 1.00 86.88 77 LEU A CA 1
ATOM 602 C C . LEU A 1 77 ? 18.520 -9.166 1.819 1.00 86.88 77 LEU A C 1
ATOM 604 O O . LEU A 1 77 ? 18.616 -9.573 0.664 1.00 86.88 77 LEU A O 1
ATOM 608 N N . LEU A 1 78 ? 18.277 -7.883 2.104 1.00 84.56 78 LEU A N 1
ATOM 609 C CA . LEU A 1 78 ? 18.153 -6.839 1.086 1.00 84.56 78 LEU A CA 1
ATOM 610 C C . LEU A 1 78 ? 19.205 -5.753 1.284 1.00 84.56 78 LEU A C 1
ATOM 612 O O . LEU A 1 78 ? 20.139 -5.639 0.495 1.00 84.56 78 LEU A O 1
ATOM 616 N N . SER A 1 79 ? 19.028 -4.915 2.306 1.00 88.06 79 SER A N 1
ATOM 617 C CA . SER A 1 79 ? 19.942 -3.820 2.617 1.00 88.06 79 SER A CA 1
ATOM 618 C C . SER A 1 79 ? 19.554 -3.138 3.922 1.00 88.06 79 SER A C 1
ATOM 620 O O . SER A 1 79 ? 18.405 -2.729 4.107 1.00 88.06 79 SER A O 1
ATOM 622 N N . TRP A 1 80 ? 20.544 -2.878 4.776 1.00 89.69 80 TRP A N 1
ATOM 623 C CA . TRP A 1 80 ? 20.373 -2.001 5.935 1.00 89.69 80 TRP A CA 1
ATOM 624 C C . TRP A 1 80 ? 19.927 -0.588 5.547 1.00 89.69 80 TRP A C 1
ATOM 626 O O . TRP A 1 80 ? 19.152 0.016 6.284 1.00 89.69 80 TRP A O 1
ATOM 636 N N . ASN A 1 81 ? 20.318 -0.083 4.371 1.00 90.00 81 ASN A N 1
ATOM 637 C CA . ASN A 1 81 ? 19.852 1.223 3.901 1.00 90.00 81 ASN A CA 1
ATOM 638 C C . ASN A 1 81 ? 18.336 1.227 3.696 1.00 90.00 81 ASN A C 1
ATOM 640 O O . ASN A 1 81 ? 17.675 2.168 4.122 1.00 90.00 81 ASN A O 1
ATOM 644 N N . ILE A 1 82 ? 17.767 0.173 3.106 1.00 87.75 82 ILE A N 1
ATOM 645 C CA . ILE A 1 82 ? 16.312 0.041 2.938 1.00 87.75 82 ILE A CA 1
ATOM 646 C C . ILE A 1 82 ? 15.627 -0.001 4.309 1.00 87.75 82 ILE A C 1
ATOM 648 O O . ILE A 1 82 ? 14.666 0.737 4.540 1.00 87.75 82 ILE A O 1
ATOM 652 N N . SER A 1 83 ? 16.155 -0.794 5.247 1.00 88.25 83 SER A N 1
ATOM 653 C CA . SER A 1 83 ? 15.620 -0.852 6.611 1.00 88.25 83 SER A CA 1
ATOM 654 C C . SER A 1 83 ? 15.606 0.522 7.281 1.00 88.25 83 SER A C 1
ATOM 656 O O . SER A 1 83 ? 14.564 0.939 7.781 1.00 88.25 83 SER A O 1
ATOM 658 N N . PHE A 1 84 ? 16.721 1.256 7.260 1.00 90.12 84 PHE A N 1
ATOM 659 C CA . PHE A 1 84 ? 16.844 2.525 7.983 1.00 90.12 84 PHE A CA 1
ATOM 660 C C . PHE A 1 84 ? 16.206 3.727 7.282 1.00 90.12 84 PHE A C 1
ATOM 662 O O . PHE A 1 84 ? 15.750 4.637 7.966 1.00 90.12 84 PHE A O 1
ATOM 669 N N . THR A 1 85 ? 16.155 3.757 5.949 1.00 89.81 85 THR A N 1
ATOM 670 C CA . THR A 1 85 ? 15.631 4.920 5.204 1.00 89.81 85 THR A CA 1
ATOM 671 C C . THR A 1 85 ? 14.151 4.806 4.859 1.00 89.81 85 THR A C 1
ATOM 673 O O . THR A 1 85 ? 13.506 5.827 4.642 1.00 89.81 85 THR A O 1
ATOM 676 N N . ILE A 1 86 ? 13.597 3.590 4.827 1.00 91.25 86 ILE A N 1
ATOM 677 C CA . ILE A 1 86 ? 12.205 3.348 4.425 1.00 91.25 86 ILE A CA 1
ATOM 678 C C . ILE A 1 86 ? 11.419 2.731 5.581 1.00 91.25 86 ILE A C 1
ATOM 680 O O . ILE A 1 86 ? 10.441 3.308 6.054 1.00 91.25 86 ILE A O 1
ATOM 684 N N . LEU A 1 87 ? 11.849 1.566 6.069 1.00 92.94 87 LEU A N 1
ATOM 685 C CA . LEU A 1 87 ? 11.010 0.736 6.938 1.00 92.94 87 LEU A CA 1
ATOM 686 C C . LEU A 1 87 ? 10.967 1.241 8.382 1.00 92.94 87 LEU A C 1
ATOM 688 O O . LEU A 1 87 ? 9.894 1.253 8.983 1.00 92.94 87 LEU A O 1
ATOM 692 N N . VAL A 1 88 ? 12.092 1.695 8.939 1.00 94.25 88 VAL A N 1
ATOM 693 C CA . VAL A 1 88 ? 12.128 2.311 10.274 1.00 94.25 88 VAL A CA 1
ATOM 694 C C . VAL A 1 88 ? 11.291 3.597 10.307 1.00 94.25 88 VAL A C 1
ATOM 696 O O . VAL A 1 88 ? 10.387 3.661 11.141 1.00 94.25 88 VAL A O 1
ATOM 699 N N . PRO A 1 89 ? 11.482 4.581 9.401 1.00 94.56 89 PRO A N 1
ATOM 700 C CA . PRO A 1 89 ? 10.636 5.772 9.358 1.00 94.56 89 PRO A CA 1
ATOM 701 C C . PRO A 1 89 ? 9.153 5.447 9.188 1.00 94.56 89 PRO A C 1
ATOM 703 O O . PRO A 1 89 ? 8.329 6.027 9.889 1.00 94.56 89 PRO A O 1
ATOM 706 N N . LEU A 1 90 ? 8.806 4.484 8.326 1.00 94.06 90 LEU A N 1
ATOM 707 C CA . LEU A 1 90 ? 7.422 4.042 8.142 1.00 94.06 90 LEU A CA 1
ATOM 708 C C . LEU A 1 90 ? 6.819 3.483 9.440 1.00 94.06 90 LEU A C 1
ATOM 710 O O . LEU A 1 90 ? 5.724 3.886 9.827 1.00 94.06 90 LEU A O 1
ATOM 714 N N . ASN A 1 91 ? 7.527 2.580 10.128 1.00 94.69 91 ASN A N 1
ATOM 715 C CA . ASN A 1 91 ? 7.049 2.003 11.388 1.00 94.69 91 ASN A CA 1
ATOM 716 C C . ASN A 1 91 ? 6.917 3.070 12.480 1.00 94.69 91 ASN A C 1
ATOM 718 O O . ASN A 1 91 ? 5.925 3.074 13.202 1.00 94.69 91 ASN A O 1
ATOM 722 N N . LEU A 1 92 ? 7.872 4.000 12.582 1.00 94.88 92 LEU A N 1
ATOM 723 C CA . LEU A 1 92 ? 7.805 5.105 13.540 1.00 94.88 92 LEU A CA 1
ATOM 724 C C . LEU A 1 92 ? 6.643 6.053 13.236 1.00 94.88 92 LEU A C 1
ATOM 726 O O . LEU A 1 92 ? 5.917 6.439 14.149 1.00 94.88 92 LEU A O 1
ATOM 730 N N . MET A 1 93 ? 6.437 6.396 11.964 1.00 94.62 93 MET A N 1
ATOM 731 C CA . MET A 1 93 ? 5.328 7.239 11.523 1.00 94.62 93 MET A CA 1
ATOM 732 C C . MET A 1 93 ? 3.982 6.602 11.873 1.00 94.62 93 MET A C 1
ATOM 734 O O . MET A 1 93 ? 3.122 7.276 12.437 1.00 94.62 93 MET A O 1
ATOM 738 N N . LEU A 1 94 ? 3.800 5.311 11.583 1.00 93.06 94 LEU A N 1
ATOM 739 C CA . LEU A 1 94 ? 2.553 4.604 11.880 1.00 93.06 94 LEU A CA 1
ATOM 740 C C . LEU A 1 94 ? 2.364 4.376 13.384 1.00 93.06 94 LEU A C 1
ATOM 742 O O . LEU A 1 94 ? 1.266 4.569 13.893 1.00 93.06 94 LEU A O 1
ATOM 746 N N . ALA A 1 95 ? 3.426 4.083 14.134 1.00 92.00 95 ALA A N 1
ATOM 747 C CA . ALA A 1 95 ? 3.353 4.014 15.592 1.00 92.00 95 ALA A CA 1
ATOM 748 C C . ALA A 1 95 ? 2.944 5.365 16.207 1.00 92.00 95 ALA A C 1
ATOM 750 O O . ALA A 1 95 ? 2.082 5.411 17.085 1.00 92.00 95 ALA A O 1
ATOM 751 N N . ALA A 1 96 ? 3.512 6.472 15.719 1.00 92.62 96 ALA A N 1
ATOM 752 C CA . ALA A 1 96 ? 3.139 7.817 16.148 1.00 92.62 96 ALA A CA 1
ATOM 753 C C . ALA A 1 96 ? 1.688 8.154 15.773 1.00 92.62 96 ALA A C 1
ATOM 755 O O . ALA A 1 96 ? 0.964 8.742 16.580 1.00 92.62 96 ALA A O 1
ATOM 756 N N . LEU A 1 97 ? 1.249 7.746 14.577 1.00 92.88 97 LEU A N 1
ATOM 757 C CA . LEU A 1 97 ? -0.131 7.883 14.117 1.00 92.88 97 LEU A CA 1
ATOM 758 C C . LEU A 1 97 ? -1.102 7.153 15.060 1.00 92.88 97 LEU A C 1
ATOM 760 O O . LEU A 1 97 ? -2.071 7.756 15.524 1.00 92.88 97 LEU A O 1
ATOM 764 N N . TYR A 1 98 ? -0.797 5.898 15.395 1.00 90.50 98 TYR A N 1
ATOM 765 C CA . TYR A 1 98 ? -1.615 5.060 16.273 1.00 90.50 98 TYR A CA 1
ATOM 766 C C . TYR A 1 98 ? -1.621 5.541 17.722 1.00 90.50 98 TYR A C 1
ATOM 768 O O . TYR A 1 98 ? -2.620 5.362 18.417 1.00 90.50 98 TYR A O 1
ATOM 776 N N . TRP A 1 99 ? -0.540 6.175 18.183 1.00 88.75 99 TRP A N 1
ATOM 777 C CA . TRP A 1 99 ? -0.468 6.722 19.535 1.00 88.75 99 TRP A CA 1
ATOM 778 C C . TRP A 1 99 ? -1.222 8.048 19.678 1.00 88.75 99 TRP A C 1
ATOM 780 O O . TRP A 1 99 ? -1.965 8.226 20.642 1.00 88.75 99 TRP A O 1
ATOM 790 N N . LYS A 1 100 ? -1.057 8.983 18.732 1.00 87.25 100 LYS A N 1
ATOM 791 C CA . LYS A 1 100 ? -1.621 10.337 18.849 1.00 87.25 100 LYS A CA 1
ATOM 792 C C . LYS A 1 100 ? -3.150 10.331 18.970 1.00 87.25 100 LYS A C 1
ATOM 794 O O . LYS A 1 100 ? -3.698 11.165 19.687 1.00 87.25 100 LYS A O 1
ATOM 799 N N . GLY A 1 101 ? -3.825 9.408 18.278 1.00 79.81 101 GLY A N 1
ATOM 800 C CA . GLY A 1 101 ? -5.287 9.375 18.201 1.00 79.81 101 GLY A CA 1
ATOM 801 C C . GLY A 1 101 ? -5.886 10.672 17.629 1.00 79.81 101 GLY A C 1
ATOM 802 O O . GLY A 1 101 ? -5.177 11.598 17.232 1.00 79.81 101 GLY A O 1
ATOM 803 N N . GLY A 1 102 ? -7.216 10.744 17.530 1.00 81.12 102 GLY A N 1
ATOM 804 C CA . GLY A 1 102 ? -7.937 11.989 17.205 1.00 81.12 102 GLY A CA 1
ATOM 805 C C . GLY A 1 102 ? -7.728 12.566 15.794 1.00 81.12 102 GLY A C 1
ATOM 806 O O . GLY A 1 102 ? -8.231 13.648 15.496 1.00 81.12 102 GLY A O 1
ATOM 807 N N . ILE A 1 103 ? -7.009 11.872 14.910 1.00 87.06 103 ILE A N 1
ATOM 808 C CA . ILE A 1 103 ? -6.843 12.275 13.509 1.00 87.06 103 ILE A CA 1
ATOM 809 C C . ILE A 1 103 ? -8.121 11.957 12.734 1.00 87.06 103 ILE A C 1
ATOM 811 O O . ILE A 1 103 ? -8.750 10.918 12.941 1.00 87.06 103 ILE A O 1
ATOM 815 N N . GLN A 1 104 ? -8.507 12.856 11.822 1.00 88.75 104 GLN A N 1
ATOM 816 C CA . GLN A 1 104 ? -9.664 12.629 10.963 1.00 88.75 104 GLN A CA 1
ATOM 817 C C . GLN A 1 104 ? -9.487 11.308 10.211 1.00 88.75 104 GLN A C 1
ATOM 819 O O . GLN A 1 104 ? -8.493 11.102 9.521 1.00 88.75 104 GLN A O 1
ATOM 824 N N . ARG A 1 105 ? -10.491 10.438 10.298 1.00 88.31 105 ARG A N 1
ATOM 825 C CA . ARG A 1 105 ? -10.415 9.068 9.792 1.00 88.31 105 ARG A CA 1
ATOM 826 C C . ARG A 1 105 ? -10.026 8.957 8.319 1.00 88.31 105 ARG A C 1
ATOM 828 O O . ARG A 1 105 ? -9.211 8.115 7.981 1.00 88.31 105 ARG A O 1
ATOM 835 N N . LEU A 1 106 ? -10.551 9.842 7.470 1.00 89.62 106 LEU A N 1
ATOM 836 C CA . LEU A 1 106 ? -10.160 9.911 6.061 1.00 89.62 106 LEU A CA 1
ATOM 837 C C . LEU A 1 106 ? -8.642 10.098 5.909 1.00 89.62 106 LEU A C 1
ATOM 839 O O . LEU A 1 106 ? -8.004 9.350 5.183 1.00 89.62 106 LEU A O 1
ATOM 843 N N . VAL A 1 107 ? -8.065 11.053 6.642 1.00 90.50 107 VAL A N 1
ATOM 844 C CA . VAL A 1 107 ? -6.621 11.334 6.628 1.00 90.50 107 VAL A CA 1
ATOM 845 C C . VAL A 1 107 ? -5.838 10.159 7.207 1.00 90.50 107 VAL A C 1
ATOM 847 O O . VAL A 1 107 ? -4.838 9.751 6.628 1.00 90.50 107 VAL A O 1
ATOM 850 N N . HIS A 1 108 ? -6.316 9.585 8.314 1.00 91.44 108 HIS A N 1
ATOM 851 C CA . HIS A 1 108 ? -5.712 8.402 8.921 1.00 91.44 108 HIS A CA 1
ATOM 852 C C . HIS A 1 108 ? -5.609 7.249 7.913 1.00 91.44 108 HIS A C 1
ATOM 854 O O . HIS A 1 108 ? -4.525 6.707 7.723 1.00 91.44 108 HIS A O 1
ATOM 860 N N . THR A 1 109 ? -6.701 6.929 7.209 1.00 91.06 109 THR A N 1
ATOM 861 C CA . THR A 1 109 ? -6.711 5.885 6.177 1.00 91.06 109 THR A CA 1
ATOM 862 C C . THR A 1 109 ? -5.697 6.175 5.072 1.00 91.06 109 THR A C 1
ATOM 864 O O . THR A 1 109 ? -4.909 5.293 4.751 1.00 91.06 109 THR A O 1
ATOM 867 N N . GLN A 1 110 ? -5.641 7.402 4.541 1.00 91.56 110 GLN A N 1
ATOM 868 C CA . GLN A 1 110 ? -4.674 7.740 3.485 1.00 91.56 110 GLN A CA 1
ATOM 869 C C . GLN A 1 110 ? -3.215 7.579 3.947 1.00 91.56 110 GLN A C 1
ATOM 871 O O . GLN A 1 110 ? -2.386 7.054 3.208 1.00 91.56 110 GLN A O 1
ATOM 876 N N . ILE A 1 111 ? -2.896 7.952 5.193 1.00 91.94 111 ILE A N 1
ATOM 877 C CA . ILE A 1 111 ? -1.543 7.774 5.746 1.00 91.94 111 ILE A CA 1
ATOM 878 C C . ILE A 1 111 ? -1.207 6.285 5.909 1.00 91.94 111 ILE A C 1
ATOM 880 O O . ILE A 1 111 ? -0.102 5.867 5.567 1.00 91.94 111 ILE A O 1
ATOM 884 N N . VAL A 1 112 ? -2.149 5.464 6.385 1.00 93.38 112 VAL A N 1
ATOM 885 C CA . VAL A 1 112 ? -1.939 4.013 6.539 1.00 93.38 112 VAL A CA 1
ATOM 886 C C . VAL A 1 112 ? -1.658 3.340 5.192 1.00 93.38 112 VAL A C 1
ATOM 888 O O . VAL A 1 112 ? -0.847 2.415 5.125 1.00 93.38 112 VAL A O 1
ATOM 891 N N . LEU A 1 113 ? -2.260 3.822 4.100 1.00 94.31 113 LEU A N 1
ATOM 892 C CA . LEU A 1 113 ? -2.038 3.277 2.757 1.00 94.31 113 LEU A CA 1
ATOM 893 C C . LEU A 1 113 ? -0.613 3.488 2.226 1.00 94.31 113 LEU A C 1
ATOM 895 O O . LEU A 1 113 ? -0.194 2.738 1.343 1.00 94.31 113 LEU A O 1
ATOM 899 N N . ILE A 1 114 ? 0.171 4.418 2.789 1.00 93.06 114 ILE A N 1
ATOM 900 C CA . ILE A 1 114 ? 1.566 4.685 2.380 1.00 93.06 114 ILE A CA 1
ATOM 901 C C . ILE A 1 114 ? 2.447 3.429 2.483 1.00 93.06 114 ILE A C 1
ATOM 903 O O . ILE A 1 114 ? 3.411 3.288 1.728 1.00 93.06 114 ILE A O 1
ATOM 907 N N . LYS A 1 115 ? 2.104 2.465 3.347 1.00 93.62 115 LYS A N 1
ATOM 908 C CA . LYS A 1 115 ? 2.838 1.194 3.454 1.00 93.62 115 LYS A CA 1
ATOM 909 C C . LYS A 1 115 ? 2.919 0.424 2.127 1.00 93.62 115 LYS A C 1
ATOM 911 O O . LYS A 1 115 ? 3.949 -0.187 1.858 1.00 93.62 115 LYS A O 1
ATOM 916 N N . TYR A 1 116 ? 1.890 0.490 1.272 1.00 91.88 116 TYR A N 1
ATOM 917 C CA . TYR A 1 116 ? 1.882 -0.231 -0.007 1.00 91.88 116 TYR A CA 1
ATOM 918 C C . TYR A 1 116 ? 2.932 0.320 -0.989 1.00 91.88 116 TYR A C 1
ATOM 920 O O . TYR A 1 116 ? 3.768 -0.464 -1.440 1.00 91.88 116 TYR A O 1
ATOM 928 N N . PRO A 1 117 ? 2.993 1.642 -1.257 1.00 90.94 117 PRO A N 1
ATOM 929 C CA . PRO A 1 117 ? 4.130 2.278 -1.920 1.00 90.94 117 PRO A CA 1
ATOM 930 C C . PRO A 1 117 ? 5.499 1.910 -1.354 1.00 90.94 117 PRO A C 1
ATOM 932 O O . PRO A 1 117 ? 6.434 1.649 -2.108 1.00 90.94 117 PRO A O 1
ATOM 935 N N . MET A 1 118 ? 5.628 1.855 -0.028 1.00 90.56 118 MET A N 1
ATOM 936 C CA . MET A 1 118 ? 6.908 1.544 0.609 1.00 90.56 118 MET A CA 1
ATOM 937 C C . MET A 1 118 ? 7.344 0.096 0.366 1.00 90.56 118 MET A C 1
ATOM 939 O O . MET A 1 118 ? 8.540 -0.153 0.225 1.00 90.56 118 MET A O 1
ATOM 943 N N . PHE A 1 119 ? 6.410 -0.851 0.229 1.00 89.75 119 PHE A N 1
ATOM 944 C CA . PHE A 1 119 ? 6.740 -2.215 -0.201 1.00 89.75 119 PHE A CA 1
ATOM 945 C C . PHE A 1 119 ? 7.221 -2.266 -1.649 1.00 89.75 119 PHE A C 1
ATOM 947 O O . PHE A 1 119 ? 8.169 -2.991 -1.944 1.00 89.75 119 PHE A O 1
ATOM 954 N N . VAL A 1 120 ? 6.620 -1.476 -2.544 1.00 89.00 120 VAL A N 1
ATOM 955 C CA . VAL A 1 120 ? 7.091 -1.362 -3.934 1.00 89.00 120 VAL A CA 1
ATOM 956 C C . VAL A 1 120 ? 8.521 -0.828 -3.957 1.00 89.00 120 VAL A C 1
ATOM 958 O O . VAL A 1 120 ? 9.385 -1.429 -4.592 1.00 89.00 120 VAL A O 1
ATOM 961 N N . LEU A 1 121 ? 8.791 0.238 -3.198 1.00 87.50 121 LEU A N 1
ATOM 962 C CA . LEU A 1 121 ? 10.119 0.842 -3.098 1.00 87.50 121 LEU A CA 1
ATOM 963 C C . LEU A 1 121 ? 11.150 -0.109 -2.469 1.00 87.50 121 LEU A C 1
ATOM 965 O O . LEU A 1 121 ? 12.284 -0.206 -2.931 1.00 87.50 121 LEU A O 1
ATOM 969 N N . MET A 1 122 ? 10.764 -0.853 -1.431 1.00 87.06 122 MET A N 1
ATOM 970 C CA . MET A 1 122 ? 11.598 -1.904 -0.841 1.00 87.06 122 MET A CA 1
ATOM 971 C C . MET A 1 122 ? 11.979 -2.950 -1.899 1.00 87.06 122 MET A C 1
ATOM 973 O O . MET A 1 122 ? 13.150 -3.303 -2.039 1.00 87.06 122 MET A O 1
ATOM 977 N N . LEU A 1 123 ? 11.002 -3.418 -2.680 1.00 83.50 123 LEU A N 1
ATOM 978 C CA . LEU A 1 123 ? 11.203 -4.448 -3.698 1.00 83.50 123 LEU A CA 1
ATOM 979 C C . LEU A 1 123 ? 11.997 -3.960 -4.914 1.00 83.50 123 LEU A C 1
ATOM 981 O O . LEU A 1 123 ? 12.714 -4.765 -5.526 1.00 83.50 123 LEU A O 1
ATOM 985 N N . SER A 1 124 ? 11.919 -2.670 -5.250 1.00 83.19 124 SER A N 1
ATOM 986 C CA . SER A 1 124 ? 12.687 -2.061 -6.341 1.00 83.19 124 SER A CA 1
ATOM 987 C C . SER A 1 124 ? 14.163 -1.831 -6.004 1.00 83.19 124 SER A C 1
ATOM 989 O O . SER A 1 124 ? 14.924 -1.449 -6.886 1.00 83.19 124 SER A O 1
ATOM 991 N N . GLY A 1 125 ? 14.598 -2.104 -4.768 1.00 79.56 125 GLY A N 1
ATOM 992 C CA . GLY A 1 125 ? 15.979 -1.875 -4.323 1.00 79.56 125 GLY A CA 1
ATOM 993 C C . GLY A 1 125 ? 16.177 -0.583 -3.529 1.00 79.56 125 GLY A C 1
ATOM 994 O O . GLY A 1 125 ? 17.304 -0.114 -3.386 1.00 79.56 125 GLY A O 1
ATOM 995 N N . GLY A 1 126 ? 15.100 -0.006 -2.996 1.00 81.94 126 GLY A N 1
ATOM 996 C CA . GLY A 1 126 ? 15.125 1.231 -2.224 1.00 81.94 126 GLY A CA 1
ATOM 997 C C . GLY A 1 126 ? 15.147 2.487 -3.093 1.00 81.94 126 GLY A C 1
ATOM 998 O O . GLY A 1 126 ? 14.855 2.445 -4.286 1.00 81.94 126 GLY A O 1
ATOM 999 N N . ILE A 1 127 ? 15.525 3.613 -2.478 1.00 79.50 127 ILE A N 1
ATOM 1000 C CA . ILE A 1 127 ? 15.591 4.939 -3.123 1.00 79.50 127 ILE A CA 1
ATOM 1001 C C . ILE A 1 127 ? 16.444 4.934 -4.409 1.00 79.50 127 ILE A C 1
ATOM 1003 O O . ILE A 1 127 ? 15.992 5.497 -5.403 1.00 79.50 127 ILE A O 1
ATOM 1007 N N . PRO A 1 128 ? 17.623 4.278 -4.468 1.00 76.38 128 PRO A N 1
ATOM 1008 C CA . PRO A 1 128 ? 18.409 4.224 -5.706 1.00 76.38 128 PRO A CA 1
ATOM 1009 C C . PRO A 1 128 ? 17.717 3.466 -6.847 1.00 76.38 128 PRO A C 1
ATOM 1011 O O . PRO A 1 128 ? 18.024 3.697 -8.010 1.00 76.38 128 PRO A O 1
ATOM 1014 N N . GLY A 1 129 ? 16.782 2.567 -6.525 1.00 71.62 129 GLY A N 1
ATOM 1015 C CA . GLY A 1 129 ? 15.970 1.835 -7.497 1.00 71.62 129 GLY A CA 1
ATOM 1016 C C . GLY A 1 129 ? 14.746 2.609 -7.993 1.00 71.62 129 GLY A C 1
ATOM 1017 O O . GLY A 1 129 ? 13.917 2.039 -8.703 1.00 71.62 129 GLY A O 1
ATOM 1018 N N . PHE A 1 130 ? 14.593 3.879 -7.603 1.00 80.94 130 PHE A N 1
ATOM 1019 C CA . PHE A 1 130 ? 13.459 4.710 -7.987 1.00 80.94 130 PHE A CA 1
ATOM 1020 C C . PHE A 1 130 ? 13.644 5.265 -9.409 1.00 80.94 130 PHE A C 1
ATOM 1022 O O . PHE A 1 130 ? 14.321 6.260 -9.648 1.00 80.94 130 PHE A O 1
ATOM 1029 N N . SER A 1 131 ? 13.034 4.578 -10.368 1.00 86.75 131 SER A N 1
ATOM 1030 C CA . SER A 1 131 ? 12.892 4.950 -11.778 1.00 86.75 131 SER A CA 1
ATOM 1031 C C . SER A 1 131 ? 11.493 5.499 -12.086 1.00 86.75 131 SER A C 1
ATOM 1033 O O . SER A 1 131 ? 10.559 5.333 -11.299 1.00 86.75 131 SER A O 1
ATOM 1035 N N . VAL A 1 132 ? 11.304 6.082 -13.277 1.00 85.75 132 VAL A N 1
ATOM 1036 C CA . VAL A 1 132 ? 9.975 6.507 -13.765 1.00 85.75 132 VAL A CA 1
ATOM 1037 C C . VAL A 1 132 ? 8.976 5.346 -13.735 1.0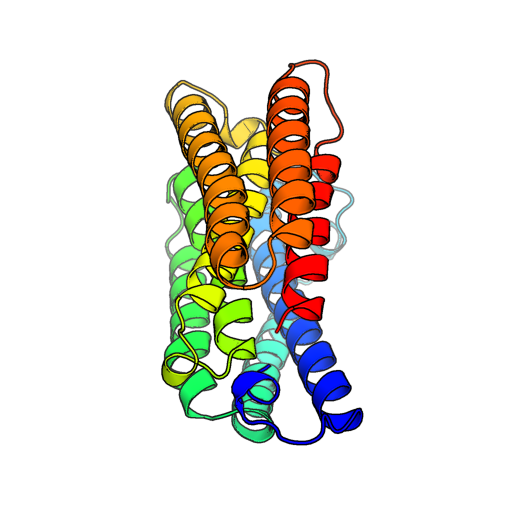0 85.75 132 VAL A C 1
ATOM 1039 O O . VAL A 1 132 ? 7.867 5.502 -13.226 1.00 85.75 132 VAL A O 1
ATOM 1042 N N . THR A 1 133 ? 9.385 4.160 -14.195 1.00 84.25 133 THR A N 1
ATOM 1043 C CA . THR A 1 133 ? 8.543 2.956 -14.194 1.00 84.25 133 THR A CA 1
ATOM 1044 C C . THR A 1 133 ? 8.109 2.578 -12.778 1.00 84.25 133 THR A C 1
ATOM 1046 O O . THR A 1 133 ? 6.922 2.376 -12.526 1.00 84.25 133 THR A O 1
ATOM 1049 N N . THR A 1 134 ? 9.040 2.537 -11.820 1.00 86.06 134 THR A N 1
ATOM 1050 C CA . THR A 1 134 ? 8.702 2.213 -10.425 1.00 86.06 134 THR A CA 1
ATOM 1051 C C . THR A 1 134 ? 7.824 3.283 -9.784 1.00 86.06 134 THR A C 1
ATOM 1053 O O . THR A 1 134 ? 6.953 2.936 -8.992 1.00 86.06 134 THR A O 1
ATOM 1056 N N . SER A 1 135 ? 7.979 4.559 -10.152 1.00 88.94 135 SER A N 1
ATOM 1057 C CA . SER A 1 135 ? 7.102 5.644 -9.693 1.00 88.94 135 SER A CA 1
ATOM 1058 C C . SER A 1 135 ? 5.669 5.457 -10.187 1.00 88.94 135 SER A C 1
ATOM 1060 O O . SER A 1 135 ? 4.735 5.549 -9.392 1.00 88.94 135 SER A O 1
ATOM 1062 N N . LEU A 1 136 ? 5.487 5.127 -11.472 1.00 89.44 136 LEU A N 1
ATOM 1063 C CA . LEU A 1 136 ? 4.167 4.851 -12.047 1.00 89.44 136 LEU A CA 1
ATOM 1064 C C . LEU A 1 136 ? 3.498 3.653 -11.362 1.00 89.44 136 LEU A C 1
ATOM 1066 O O . LEU A 1 136 ? 2.341 3.749 -10.964 1.00 89.44 136 LEU A O 1
ATOM 1070 N N . VAL A 1 137 ? 4.236 2.558 -11.151 1.00 89.56 137 VAL A N 1
ATOM 1071 C CA . VAL A 1 137 ? 3.743 1.369 -10.429 1.00 89.56 137 VAL A CA 1
ATOM 1072 C C . VAL A 1 137 ? 3.359 1.709 -8.986 1.00 89.56 137 VAL A C 1
ATOM 1074 O O . VAL A 1 137 ? 2.304 1.296 -8.508 1.00 89.56 137 VAL A O 1
ATOM 1077 N N . THR A 1 138 ? 4.191 2.493 -8.301 1.00 92.06 138 THR A N 1
ATOM 1078 C CA . THR A 1 138 ? 3.972 2.919 -6.912 1.00 92.06 138 THR A CA 1
ATOM 1079 C C . THR A 1 138 ? 2.681 3.726 -6.773 1.00 92.06 138 THR A C 1
ATOM 1081 O O . THR A 1 138 ? 1.848 3.417 -5.919 1.00 92.06 138 THR A O 1
ATOM 1084 N N . LEU A 1 139 ? 2.493 4.733 -7.631 1.00 93.94 139 LEU A N 1
ATOM 1085 C CA . LEU A 1 139 ? 1.295 5.574 -7.641 1.00 93.94 139 LEU A CA 1
ATOM 1086 C C . LEU A 1 139 ? 0.056 4.775 -8.040 1.00 93.94 139 LEU A C 1
ATOM 1088 O O . LEU A 1 139 ? -0.980 4.884 -7.390 1.00 93.94 139 LEU A O 1
ATOM 1092 N N . LEU A 1 140 ? 0.167 3.926 -9.061 1.00 93.12 140 LEU A N 1
ATOM 1093 C CA . LEU A 1 140 ? -0.922 3.063 -9.501 1.00 93.12 140 LEU A CA 1
ATOM 1094 C C . LEU A 1 140 ? -1.432 2.166 -8.361 1.00 93.12 140 LEU A C 1
ATOM 1096 O O . LEU A 1 140 ? -2.641 2.072 -8.138 1.00 93.12 140 LEU A O 1
ATOM 1100 N N . ILE A 1 141 ? -0.520 1.534 -7.618 1.00 93.44 141 ILE A N 1
ATOM 1101 C CA . ILE A 1 141 ? -0.861 0.701 -6.459 1.00 93.44 141 ILE A CA 1
ATOM 1102 C C . ILE A 1 141 ? -1.522 1.550 -5.371 1.00 93.44 141 ILE A C 1
ATOM 1104 O O . ILE A 1 141 ? -2.583 1.166 -4.879 1.00 93.44 141 ILE A O 1
ATOM 1108 N N . TYR A 1 142 ? -0.946 2.709 -5.033 1.00 95.44 142 TYR A N 1
ATOM 1109 C CA . TYR A 1 142 ? -1.520 3.621 -4.040 1.00 95.44 142 TYR A CA 1
ATOM 1110 C C . TYR A 1 142 ? -2.969 3.992 -4.374 1.00 95.44 142 TYR A C 1
ATOM 1112 O O . TYR A 1 142 ? -3.867 3.718 -3.580 1.00 95.44 142 TYR A O 1
ATOM 1120 N N . PHE A 1 143 ? -3.208 4.534 -5.572 1.00 95.50 143 PHE A N 1
ATOM 1121 C CA . PHE A 1 143 ? -4.535 4.980 -5.993 1.00 95.50 143 PHE A CA 1
ATOM 1122 C C . PHE A 1 143 ? -5.534 3.819 -6.078 1.00 95.50 143 PHE A C 1
ATOM 1124 O O . PHE A 1 143 ? -6.698 3.980 -5.718 1.00 95.50 143 PHE A O 1
ATOM 1131 N N . THR A 1 144 ? -5.089 2.621 -6.475 1.00 94.50 144 THR A N 1
ATOM 1132 C CA . THR A 1 144 ? -5.955 1.429 -6.491 1.00 94.50 144 THR A CA 1
ATOM 1133 C C . THR A 1 144 ? -6.460 1.096 -5.085 1.00 94.50 144 THR A C 1
ATOM 1135 O O . THR A 1 144 ? -7.660 0.890 -4.895 1.00 94.50 144 THR A O 1
ATOM 1138 N N . PHE A 1 145 ? -5.571 1.074 -4.085 1.00 94.75 145 PHE A N 1
ATOM 1139 C CA . PHE A 1 145 ? -5.965 0.819 -2.698 1.00 94.75 145 PHE A CA 1
ATOM 1140 C C . PHE A 1 145 ? -6.774 1.975 -2.097 1.00 94.75 145 PHE A C 1
ATOM 1142 O O . PHE A 1 145 ? -7.743 1.716 -1.386 1.00 94.75 145 PHE A O 1
ATOM 1149 N N . ALA A 1 146 ? -6.439 3.229 -2.414 1.00 94.44 146 ALA A N 1
ATOM 1150 C CA . ALA A 1 146 ? -7.168 4.403 -1.933 1.00 94.44 146 ALA A CA 1
ATOM 1151 C C . ALA A 1 146 ? -8.623 4.406 -2.409 1.00 94.44 146 ALA A C 1
ATOM 1153 O O . ALA A 1 146 ? -9.543 4.571 -1.605 1.00 94.44 146 ALA A O 1
ATOM 1154 N N . VAL A 1 147 ? -8.847 4.150 -3.700 1.00 93.88 147 VAL A N 1
ATOM 1155 C CA . VAL A 1 147 ? -10.200 4.047 -4.253 1.00 93.88 147 VAL A CA 1
ATOM 1156 C C . VAL A 1 147 ? -10.921 2.819 -3.704 1.00 93.88 147 VAL A C 1
ATOM 1158 O O . VAL A 1 147 ? -12.098 2.919 -3.364 1.00 93.88 147 VAL A O 1
ATOM 1161 N N . PHE A 1 148 ? -10.239 1.676 -3.567 1.00 92.81 148 PHE A N 1
ATOM 1162 C CA . PHE A 1 148 ? -10.840 0.483 -2.970 1.00 92.81 148 PHE A CA 1
ATOM 1163 C C . PHE A 1 148 ? -11.343 0.745 -1.545 1.00 92.81 148 PHE A C 1
ATOM 1165 O O . PHE A 1 148 ? -12.503 0.453 -1.263 1.00 92.81 148 PHE A O 1
ATOM 1172 N N . GLU A 1 149 ? -10.519 1.329 -0.672 1.00 91.56 149 GLU A N 1
ATOM 1173 C CA . GLU A 1 149 ? -10.906 1.652 0.708 1.00 91.56 149 GLU A CA 1
ATOM 1174 C C . GLU A 1 149 ? -12.070 2.646 0.754 1.00 91.56 149 GLU A C 1
ATOM 1176 O O . GLU A 1 149 ? -13.039 2.441 1.484 1.00 91.56 149 GLU A O 1
ATOM 1181 N N . LEU A 1 150 ? -12.030 3.693 -0.076 1.00 91.81 150 LEU A N 1
ATOM 1182 C CA . LEU A 1 150 ? -13.114 4.673 -0.151 1.00 91.81 150 LEU A CA 1
ATOM 1183 C C . LEU A 1 150 ? -14.421 4.052 -0.648 1.00 91.81 150 LEU A C 1
ATOM 1185 O O . LEU A 1 150 ? -15.484 4.385 -0.133 1.00 91.81 150 LEU A O 1
ATOM 1189 N N . LEU A 1 151 ? -14.379 3.147 -1.625 1.00 90.25 151 LEU A N 1
ATOM 1190 C CA . LEU A 1 151 ? -15.574 2.445 -2.087 1.00 90.25 151 LEU A CA 1
ATOM 1191 C C . LEU A 1 151 ? -16.100 1.464 -1.033 1.00 90.25 151 LEU A C 1
ATOM 1193 O O . LEU A 1 151 ? -17.311 1.402 -0.824 1.00 90.25 151 LEU A O 1
ATOM 1197 N N . HIS A 1 152 ? -15.202 0.731 -0.373 1.00 88.50 152 HIS A N 1
ATOM 1198 C CA . HIS A 1 152 ? -15.535 -0.374 0.521 1.00 88.50 152 HIS A CA 1
ATOM 1199 C C . HIS A 1 152 ? -15.972 0.054 1.924 1.00 88.50 152 HIS A C 1
ATOM 1201 O O . HIS A 1 152 ? -16.771 -0.655 2.535 1.00 88.50 152 HIS A O 1
ATOM 1207 N N . ASP A 1 153 ? -15.489 1.189 2.436 1.00 87.56 153 ASP A N 1
ATOM 1208 C CA . ASP A 1 153 ? -15.844 1.711 3.756 1.00 87.56 153 ASP A CA 1
ATOM 1209 C C . ASP A 1 153 ? -16.744 2.959 3.633 1.00 87.56 153 ASP A C 1
ATOM 1211 O O . ASP A 1 153 ? -16.254 4.089 3.497 1.00 87.56 153 ASP A O 1
ATOM 1215 N N . PRO A 1 154 ? -18.083 2.809 3.742 1.00 83.50 154 PRO A N 1
ATOM 1216 C CA . PRO A 1 154 ? -19.023 3.915 3.556 1.00 83.50 154 PRO A CA 1
ATOM 1217 C C . PRO A 1 154 ? -18.797 5.078 4.519 1.00 83.50 154 PRO A C 1
ATOM 1219 O O . PRO A 1 154 ? -19.122 6.223 4.211 1.00 83.50 154 PRO A O 1
ATOM 1222 N N . SER A 1 155 ? -18.228 4.805 5.692 1.00 85.56 155 SER A N 1
ATOM 1223 C CA . SER A 1 155 ? -18.000 5.840 6.697 1.00 85.56 155 SER A CA 1
ATOM 1224 C C . SER A 1 155 ? -16.789 6.728 6.408 1.00 85.56 155 SER A C 1
ATOM 1226 O O . SER A 1 155 ? -16.657 7.777 7.034 1.00 85.56 155 SER A O 1
ATOM 1228 N N . LEU A 1 156 ? -15.956 6.378 5.421 1.00 86.38 156 LEU A N 1
ATOM 1229 C CA . LEU A 1 156 ? -14.969 7.293 4.838 1.00 86.38 156 LEU A CA 1
ATOM 1230 C C . LEU A 1 156 ? -15.595 8.248 3.816 1.00 86.38 156 LEU A C 1
ATOM 1232 O O . LEU A 1 156 ? -15.091 9.353 3.619 1.00 86.38 156 LEU A O 1
ATOM 1236 N N . ARG A 1 157 ? -16.710 7.843 3.196 1.00 83.00 157 ARG A N 1
ATOM 1237 C CA . ARG A 1 157 ? -17.438 8.647 2.204 1.00 83.00 157 ARG A CA 1
ATOM 1238 C C . ARG A 1 157 ? -18.501 9.559 2.800 1.00 83.00 157 ARG A C 1
ATOM 1240 O O . ARG A 1 157 ? -19.109 10.326 2.064 1.00 83.00 157 ARG A O 1
ATOM 1247 N N . PHE A 1 158 ? -18.781 9.451 4.096 1.00 78.69 158 PHE A N 1
ATOM 1248 C CA . PHE A 1 158 ? -19.891 10.179 4.698 1.00 78.69 158 PHE A CA 1
ATOM 1249 C C . PHE A 1 158 ? -19.633 11.697 4.662 1.00 78.69 158 PHE A C 1
ATOM 1251 O O . PHE A 1 158 ? -18.780 12.222 5.381 1.00 78.69 158 PHE A O 1
ATOM 1258 N N . GLY A 1 159 ? -20.383 12.399 3.808 1.00 81.19 159 GLY A N 1
ATOM 1259 C CA . GLY A 1 159 ? -20.304 13.846 3.605 1.00 81.19 159 GLY A CA 1
ATOM 1260 C C . GLY A 1 159 ? -19.386 14.282 2.455 1.00 81.19 159 GLY A C 1
ATOM 1261 O O . GLY A 1 159 ? -18.574 13.520 1.934 1.00 81.19 159 GLY A O 1
ATOM 1262 N N . LYS A 1 160 ? -19.476 15.572 2.096 1.00 85.62 160 LYS A N 1
ATOM 1263 C CA . LYS A 1 160 ? -18.844 16.147 0.889 1.00 85.62 160 LYS A CA 1
ATOM 1264 C C . LYS A 1 160 ? -17.343 15.862 0.764 1.00 85.62 160 LYS A C 1
ATOM 1266 O O . LYS A 1 160 ? -16.860 15.606 -0.329 1.00 85.62 160 LYS A O 1
ATOM 1271 N N . ARG A 1 161 ? -16.591 15.885 1.873 1.00 87.50 161 ARG A N 1
ATOM 1272 C CA . ARG A 1 161 ? -15.132 15.654 1.853 1.00 87.50 161 ARG A CA 1
ATOM 1273 C C . ARG A 1 161 ? -14.761 14.240 1.394 1.00 87.50 161 ARG A C 1
ATOM 1275 O O . ARG A 1 161 ? -13.774 14.091 0.684 1.00 87.50 161 ARG A O 1
ATOM 1282 N N . GLY A 1 162 ? -15.528 13.227 1.799 1.00 87.88 162 GLY A N 1
ATOM 1283 C CA . GLY A 1 162 ? -15.275 11.836 1.422 1.00 87.88 162 GLY A CA 1
ATOM 1284 C C . GLY A 1 162 ? -15.611 11.566 -0.044 1.00 87.88 162 GLY A C 1
ATOM 1285 O O . GLY A 1 162 ? -14.839 10.916 -0.743 1.00 87.88 162 GLY A O 1
ATOM 1286 N N . GLU A 1 163 ? -16.713 12.138 -0.534 1.00 87.94 163 GLU A N 1
ATOM 1287 C CA . GLU A 1 163 ? -17.087 12.095 -1.955 1.00 87.94 163 GLU A CA 1
ATOM 1288 C C . GLU A 1 163 ? -16.053 12.799 -2.841 1.00 87.94 163 GLU A C 1
ATOM 1290 O O . GLU A 1 163 ? -15.629 12.245 -3.854 1.00 87.94 163 GLU A O 1
ATOM 1295 N N . THR A 1 164 ? -15.593 13.992 -2.440 1.00 90.75 164 THR A N 1
ATOM 1296 C CA . THR A 1 164 ? -14.526 14.706 -3.155 1.00 90.75 164 THR A CA 1
ATOM 1297 C C . THR A 1 164 ? -13.231 13.899 -3.170 1.00 90.75 164 THR A C 1
ATOM 1299 O O . THR A 1 164 ? -12.609 13.798 -4.223 1.00 90.75 164 THR A O 1
ATOM 1302 N N . ALA A 1 165 ? -12.836 13.290 -2.046 1.00 91.94 165 ALA A N 1
ATOM 1303 C CA . ALA A 1 165 ? -11.654 12.433 -2.003 1.00 91.94 165 ALA A CA 1
ATOM 1304 C C . ALA A 1 165 ? -11.788 11.247 -2.966 1.00 91.94 165 ALA A C 1
ATOM 1306 O O . ALA A 1 165 ? -10.900 11.032 -3.780 1.00 91.94 165 ALA A O 1
ATOM 1307 N N . LEU A 1 166 ? -12.920 10.536 -2.957 1.00 91.69 166 LEU A N 1
ATOM 1308 C CA . LEU A 1 166 ? -13.155 9.425 -3.883 1.00 91.69 166 LEU A CA 1
ATOM 1309 C C . LEU A 1 166 ? -13.060 9.865 -5.348 1.00 91.69 166 LEU A C 1
ATOM 1311 O O . LEU A 1 166 ? -12.422 9.183 -6.145 1.00 91.69 166 LEU A O 1
ATOM 1315 N N . PHE A 1 167 ? -13.666 11.000 -5.700 1.00 91.44 167 PHE A N 1
ATOM 1316 C CA . PHE A 1 167 ? -13.583 11.534 -7.057 1.00 91.44 167 PHE A CA 1
ATOM 1317 C C . PHE A 1 167 ? -12.136 11.843 -7.462 1.00 91.44 167 PHE A C 1
ATOM 1319 O O . PHE A 1 167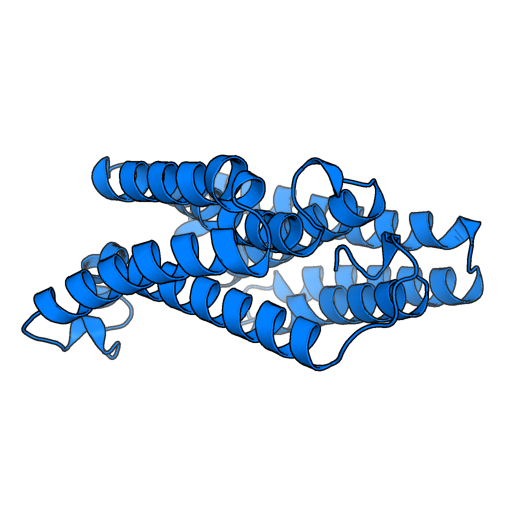 ? -11.705 11.439 -8.539 1.00 91.44 167 PHE A O 1
ATOM 1326 N N . VAL A 1 168 ? -11.381 12.522 -6.594 1.00 93.50 168 VAL A N 1
ATOM 1327 C CA . VAL A 1 168 ? -9.982 12.892 -6.850 1.00 93.50 168 VAL A CA 1
ATOM 1328 C C . VAL A 1 168 ? -9.099 11.651 -6.997 1.00 93.50 168 VAL A C 1
ATOM 1330 O O . VAL A 1 168 ? -8.380 11.531 -7.987 1.00 93.50 168 VAL A O 1
ATOM 1333 N N . GLU A 1 169 ? -9.184 10.704 -6.064 1.00 94.31 169 GLU A N 1
ATOM 1334 C CA . GLU A 1 169 ? -8.390 9.468 -6.088 1.00 94.31 169 GLU A CA 1
ATOM 1335 C C . GLU A 1 169 ? -8.736 8.606 -7.317 1.00 94.31 169 GLU A C 1
ATOM 1337 O O . GLU A 1 169 ? -7.845 8.083 -7.984 1.00 94.31 169 GLU A O 1
ATOM 1342 N N . ALA A 1 170 ? -10.020 8.502 -7.686 1.00 92.38 170 ALA A N 1
ATOM 1343 C CA . ALA A 1 170 ? -10.448 7.757 -8.873 1.00 92.38 170 ALA A CA 1
ATOM 1344 C C . ALA A 1 170 ? -10.033 8.435 -10.182 1.00 92.38 170 ALA A C 1
ATOM 1346 O O . ALA A 1 170 ? -9.662 7.752 -11.138 1.00 92.38 170 ALA A O 1
ATOM 1347 N N . PHE A 1 171 ? -10.051 9.769 -10.224 1.00 93.94 171 PHE A N 1
ATOM 1348 C CA . PHE A 1 171 ? -9.521 10.523 -11.352 1.00 93.94 171 PHE A CA 1
ATOM 1349 C C . PHE A 1 171 ? -8.028 10.231 -11.540 1.00 93.94 171 PHE A C 1
ATOM 1351 O O . PHE A 1 171 ? -7.614 9.848 -12.634 1.00 93.94 171 PHE A O 1
ATOM 1358 N N . PHE A 1 172 ? -7.228 10.329 -10.474 1.00 95.06 172 PHE A N 1
ATOM 1359 C CA . PHE A 1 172 ? -5.798 10.029 -10.547 1.00 95.06 172 PHE A CA 1
ATOM 1360 C C . PHE A 1 172 ? -5.510 8.561 -10.870 1.00 95.06 172 PHE A C 1
ATOM 1362 O O . PHE A 1 172 ? -4.583 8.296 -11.636 1.00 95.06 172 PHE A O 1
ATOM 1369 N N . LEU A 1 173 ? -6.320 7.614 -10.385 1.00 93.69 173 LEU A N 1
ATOM 1370 C CA . LEU A 1 173 ? -6.232 6.208 -10.788 1.00 93.69 173 LEU A CA 1
ATOM 1371 C C . LEU A 1 173 ? -6.411 6.046 -12.305 1.00 93.69 173 LEU A C 1
ATOM 1373 O O . LEU A 1 173 ? -5.587 5.406 -12.959 1.00 93.69 173 LEU A O 1
ATOM 1377 N N . GLY A 1 174 ? -7.441 6.683 -12.871 1.00 91.19 174 GLY A N 1
ATOM 1378 C CA . GLY A 1 174 ? -7.665 6.709 -14.316 1.00 91.19 174 GLY A CA 1
ATOM 1379 C C . GLY A 1 174 ? -6.471 7.296 -15.072 1.00 91.19 174 GLY A C 1
ATOM 1380 O O . GLY A 1 174 ? -5.985 6.687 -16.024 1.00 91.19 174 GLY A O 1
ATOM 1381 N N . VAL A 1 175 ? -5.938 8.433 -14.610 1.00 93.00 175 VAL A N 1
ATOM 1382 C CA . VAL A 1 175 ? -4.733 9.051 -15.191 1.00 93.00 175 VAL A CA 1
ATOM 1383 C C . VAL A 1 175 ? -3.543 8.089 -15.148 1.00 93.00 175 VAL A C 1
ATOM 1385 O O . VAL A 1 175 ? -2.854 7.949 -16.156 1.00 93.00 175 VAL A O 1
ATOM 1388 N N . MET A 1 176 ? -3.308 7.386 -14.034 1.00 92.56 176 MET A N 1
ATOM 1389 C CA . MET A 1 176 ? -2.204 6.424 -13.929 1.00 92.56 176 MET A CA 1
ATOM 1390 C C . MET A 1 176 ? -2.343 5.265 -14.919 1.00 92.56 176 MET A C 1
ATOM 1392 O O . MET A 1 176 ? -1.350 4.885 -15.539 1.00 92.56 176 MET A O 1
ATOM 1396 N N . TRP A 1 177 ? -3.554 4.736 -15.126 1.00 90.31 177 TRP A N 1
ATOM 1397 C CA . TRP A 1 177 ? -3.783 3.683 -16.119 1.00 90.31 177 TRP A CA 1
ATOM 1398 C C . TRP A 1 177 ? -3.423 4.129 -17.540 1.00 90.31 177 TRP A C 1
ATOM 1400 O O . TRP A 1 177 ? -2.826 3.348 -18.286 1.00 90.31 177 TRP A O 1
ATOM 1410 N N . PHE A 1 178 ? -3.743 5.373 -17.911 1.00 89.56 178 PHE A N 1
ATOM 1411 C CA . PHE A 1 178 ? -3.380 5.927 -19.218 1.00 89.56 178 PHE A CA 1
ATOM 1412 C C . PHE A 1 178 ? -1.899 6.293 -19.321 1.00 89.56 178 PHE A C 1
ATOM 1414 O O . PHE A 1 178 ? -1.291 6.040 -20.358 1.00 89.56 178 PHE A O 1
ATOM 1421 N N . LEU A 1 179 ? -1.295 6.845 -18.265 1.00 90.00 179 LEU A N 1
ATOM 1422 C CA . LEU A 1 179 ? 0.138 7.147 -18.253 1.00 90.00 179 LEU A CA 1
ATOM 1423 C C . LEU A 1 179 ? 0.978 5.881 -18.392 1.00 90.00 179 LEU A C 1
ATOM 1425 O O . LEU A 1 179 ? 1.956 5.888 -19.134 1.00 90.00 179 LEU A O 1
ATOM 1429 N N . LEU A 1 180 ? 0.585 4.785 -17.738 1.00 85.25 180 LEU A N 1
ATOM 1430 C CA . LEU A 1 180 ? 1.288 3.515 -17.874 1.00 85.25 180 LEU A CA 1
ATOM 1431 C C . LEU A 1 180 ? 1.160 2.951 -19.297 1.00 85.25 180 LEU A C 1
ATOM 1433 O O . LEU A 1 180 ? 2.156 2.524 -19.876 1.00 85.25 180 LEU A O 1
ATOM 1437 N N . ALA A 1 181 ? -0.033 3.020 -19.897 1.00 84.19 181 ALA A N 1
ATOM 1438 C CA . ALA A 1 181 ? -0.229 2.643 -21.296 1.00 84.19 181 ALA A CA 1
ATOM 1439 C C . ALA A 1 181 ? 0.635 3.502 -22.239 1.00 84.19 181 ALA A C 1
ATOM 1441 O O . ALA A 1 181 ? 1.374 2.961 -23.060 1.00 84.19 181 ALA A O 1
ATOM 1442 N N . GLY A 1 182 ? 0.623 4.827 -22.073 1.00 84.25 182 GLY A N 1
ATOM 1443 C CA . GLY A 1 182 ? 1.427 5.756 -22.869 1.00 84.25 182 GLY A CA 1
ATOM 1444 C C . GLY A 1 182 ? 2.935 5.564 -22.693 1.00 84.25 182 GLY A C 1
ATOM 1445 O O . GLY A 1 182 ? 3.676 5.625 -23.669 1.00 84.25 182 GLY A O 1
ATOM 1446 N N . TRP A 1 183 ? 3.401 5.257 -21.481 1.00 82.75 183 TRP A N 1
ATOM 1447 C CA . TRP A 1 183 ? 4.813 4.966 -21.215 1.00 82.75 183 TRP A CA 1
ATOM 1448 C C . TRP A 1 183 ? 5.310 3.757 -22.018 1.00 82.75 183 TRP A C 1
ATOM 1450 O O . TRP A 1 183 ? 6.407 3.786 -22.570 1.00 82.75 183 TRP A O 1
ATOM 1460 N N . THR A 1 184 ? 4.475 2.724 -22.175 1.00 74.62 184 THR A N 1
ATOM 1461 C CA . THR A 1 184 ? 4.817 1.542 -22.991 1.00 74.62 184 THR A CA 1
ATOM 1462 C C . THR A 1 184 ? 4.790 1.785 -24.507 1.00 74.62 184 THR A C 1
ATOM 1464 O O . THR A 1 184 ? 5.337 0.970 -25.252 1.00 74.62 184 THR A O 1
ATOM 1467 N N . ALA A 1 185 ? 4.217 2.907 -24.968 1.00 71.25 185 ALA A N 1
ATOM 1468 C CA . ALA A 1 185 ? 4.057 3.245 -26.392 1.00 71.25 185 ALA A CA 1
ATOM 1469 C C . ALA A 1 185 ? 5.375 3.400 -27.135 1.00 71.25 185 ALA A C 1
ATOM 1471 O O . ALA A 1 185 ? 5.458 3.066 -28.316 1.00 71.25 185 ALA A O 1
ATOM 1472 N N . TYR A 1 186 ? 6.406 3.866 -26.437 1.00 65.31 186 TYR A N 1
ATOM 1473 C CA . TYR A 1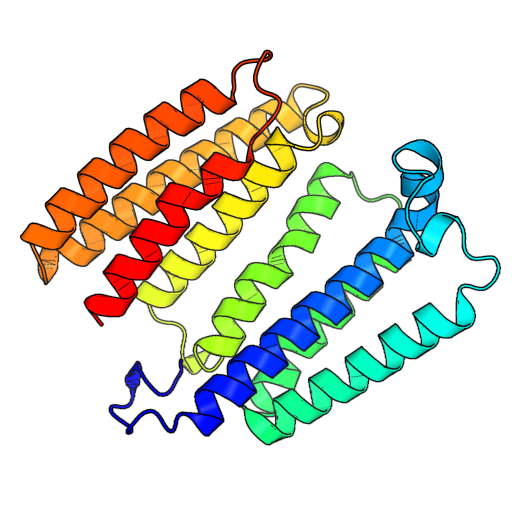 186 ? 7.715 4.093 -27.034 1.00 65.31 186 TYR A CA 1
ATOM 1474 C C . TYR A 1 186 ? 8.451 2.796 -27.383 1.00 65.31 186 TYR A C 1
ATOM 1476 O O . TYR A 1 186 ? 9.266 2.801 -28.301 1.00 65.31 186 TYR A O 1
ATOM 1484 N N . SER A 1 187 ? 8.145 1.693 -26.694 1.00 68.88 187 SER A N 1
ATOM 1485 C CA . SER A 1 187 ? 8.893 0.437 -26.829 1.00 68.88 187 SER A CA 1
ATOM 1486 C C . SER A 1 187 ? 8.066 -0.700 -27.435 1.00 68.88 187 SER A C 1
ATOM 1488 O O . SER A 1 187 ? 8.617 -1.542 -28.141 1.00 68.88 187 SER A O 1
ATOM 1490 N N . HIS A 1 188 ? 6.747 -0.743 -27.197 1.00 79.25 188 HIS A N 1
ATOM 1491 C CA . HIS A 1 188 ? 5.905 -1.893 -27.551 1.00 79.25 188 HIS A CA 1
ATOM 1492 C C . HIS A 1 188 ? 4.499 -1.473 -28.023 1.00 79.25 188 HIS A C 1
ATOM 1494 O O . HIS A 1 188 ? 3.536 -1.567 -27.258 1.00 79.25 188 HIS A O 1
ATOM 1500 N N . PRO A 1 189 ? 4.324 -1.086 -29.301 1.00 78.62 189 PRO A N 1
ATOM 1501 C CA . PRO A 1 189 ? 3.067 -0.517 -29.800 1.00 78.62 189 PRO A CA 1
ATOM 1502 C C . PRO A 1 189 ? 1.858 -1.459 -29.659 1.00 78.62 189 PRO A C 1
ATOM 1504 O O . PRO A 1 189 ? 0.753 -1.008 -29.363 1.00 78.62 189 PRO A O 1
ATOM 1507 N N . ILE A 1 190 ? 2.052 -2.777 -29.801 1.00 79.94 190 ILE A N 1
ATOM 1508 C CA . ILE A 1 190 ? 0.983 -3.772 -29.591 1.00 79.94 190 ILE A CA 1
ATOM 1509 C C . ILE A 1 190 ? 0.554 -3.806 -28.118 1.00 79.94 190 ILE A C 1
ATOM 1511 O O . ILE A 1 190 ? -0.641 -3.809 -27.818 1.00 79.94 190 ILE A O 1
ATOM 1515 N N . ALA A 1 191 ? 1.514 -3.792 -27.189 1.00 78.06 191 ALA A N 1
ATOM 1516 C CA . ALA A 1 191 ? 1.211 -3.798 -25.763 1.00 78.06 191 ALA A CA 1
ATOM 1517 C C . ALA A 1 191 ? 0.485 -2.516 -25.334 1.00 78.06 191 ALA A C 1
ATOM 1519 O O . ALA A 1 191 ? -0.417 -2.569 -24.504 1.00 78.06 191 ALA A O 1
ATOM 1520 N N . THR A 1 192 ? 0.798 -1.382 -25.956 1.00 81.62 192 THR A N 1
ATOM 1521 C CA . THR A 1 192 ? 0.112 -0.105 -25.725 1.00 81.62 192 THR A CA 1
ATOM 1522 C C . THR A 1 192 ? -1.349 -0.130 -26.128 1.00 81.62 192 THR A C 1
ATOM 1524 O O . THR A 1 192 ? -2.181 0.383 -25.382 1.00 81.62 192 THR A O 1
ATOM 1527 N N . ILE A 1 193 ? -1.692 -0.744 -27.264 1.00 82.44 193 ILE A N 1
ATOM 1528 C CA . ILE A 1 193 ? -3.096 -0.905 -27.669 1.00 82.44 193 ILE A CA 1
ATOM 1529 C C . ILE A 1 193 ? -3.847 -1.716 -26.606 1.00 82.44 193 ILE A C 1
ATOM 1531 O O . ILE A 1 193 ? -4.915 -1.299 -26.154 1.00 82.44 193 ILE A O 1
ATOM 1535 N N . ILE A 1 194 ? -3.255 -2.824 -26.144 1.00 81.81 194 ILE A N 1
ATOM 1536 C CA . ILE A 1 194 ? -3.839 -3.679 -25.100 1.00 81.81 194 ILE A CA 1
ATOM 1537 C C . ILE A 1 194 ? -4.008 -2.897 -23.790 1.00 81.81 194 ILE A C 1
ATOM 1539 O O . ILE A 1 194 ? -5.095 -2.882 -23.216 1.00 81.81 194 ILE A O 1
ATOM 1543 N N . LEU A 1 195 ? -2.964 -2.207 -23.327 1.00 82.62 195 LEU A N 1
ATOM 1544 C CA . LEU A 1 195 ? -2.974 -1.441 -22.078 1.00 82.62 195 LEU A CA 1
ATOM 1545 C C . LEU A 1 195 ? -3.950 -0.262 -22.113 1.00 82.62 195 LEU A C 1
ATOM 1547 O O . LEU A 1 195 ? -4.592 0.021 -21.101 1.00 82.62 195 LEU A O 1
ATOM 1551 N N . THR A 1 196 ? -4.103 0.388 -23.268 1.00 83.75 196 THR A N 1
ATOM 1552 C CA . THR A 1 196 ? -5.073 1.473 -23.470 1.00 83.75 196 THR A CA 1
ATOM 1553 C C . THR A 1 196 ? -6.501 0.935 -23.451 1.00 83.75 196 THR A C 1
ATOM 1555 O O . THR A 1 196 ? -7.357 1.496 -22.768 1.00 83.75 196 THR A O 1
ATOM 1558 N N . GLY A 1 197 ? -6.760 -0.192 -24.124 1.00 84.38 197 GLY A N 1
ATOM 1559 C CA . GLY A 1 197 ? -8.052 -0.879 -24.052 1.00 84.38 197 GLY A CA 1
ATOM 1560 C C . GLY A 1 197 ? -8.401 -1.303 -22.623 1.00 84.38 197 GLY A C 1
ATOM 1561 O O . GLY A 1 197 ? -9.518 -1.066 -22.163 1.00 84.38 197 GLY A O 1
ATOM 1562 N N . LEU A 1 198 ? -7.428 -1.843 -21.880 1.00 84.25 198 LEU A N 1
ATOM 1563 C CA . LEU A 1 198 ? -7.588 -2.165 -20.461 1.00 84.25 198 LEU A CA 1
ATOM 1564 C C . LEU A 1 198 ? -7.904 -0.919 -19.628 1.00 84.25 198 LEU A C 1
ATOM 1566 O O . LEU A 1 198 ? -8.830 -0.973 -18.825 1.00 84.25 198 LEU A O 1
ATOM 1570 N N . ALA A 1 199 ? -7.203 0.199 -19.842 1.00 85.12 199 ALA A N 1
ATOM 1571 C CA . ALA A 1 199 ? -7.468 1.461 -19.148 1.00 85.12 199 ALA A CA 1
ATOM 1572 C C . ALA A 1 199 ? -8.894 1.977 -19.414 1.00 85.12 199 ALA A C 1
ATOM 1574 O O . ALA A 1 199 ? -9.597 2.369 -18.483 1.00 85.12 199 ALA A O 1
ATOM 1575 N N . MET A 1 200 ? -9.368 1.912 -20.662 1.00 86.25 200 MET A N 1
ATOM 1576 C CA . MET A 1 200 ? -10.741 2.297 -21.009 1.00 86.25 200 MET A CA 1
ATOM 1577 C C . MET A 1 200 ? -11.781 1.406 -20.316 1.00 86.25 200 MET A C 1
ATOM 1579 O O . MET A 1 200 ? -12.707 1.917 -19.683 1.00 86.25 200 MET A O 1
ATOM 1583 N N . CYS A 1 201 ? -11.611 0.081 -20.376 1.00 85.62 201 CYS A N 1
ATOM 1584 C CA . CYS A 1 201 ? -12.479 -0.869 -19.676 1.00 85.62 201 CYS A CA 1
ATOM 1585 C C . CYS A 1 201 ? -12.473 -0.639 -18.159 1.00 85.62 201 CYS A C 1
ATOM 1587 O O . CYS A 1 201 ? -13.512 -0.732 -17.507 1.00 85.62 201 CYS A O 1
ATOM 1589 N N . ALA A 1 202 ? -11.316 -0.299 -17.596 1.00 84.81 202 ALA A N 1
ATOM 1590 C CA . ALA A 1 202 ? -11.147 -0.012 -16.181 1.00 84.81 202 ALA A CA 1
ATOM 1591 C C . ALA A 1 202 ? -11.894 1.256 -15.745 1.00 84.81 202 ALA A C 1
ATOM 1593 O O . ALA A 1 202 ? -12.539 1.259 -14.698 1.00 84.81 202 ALA A O 1
ATOM 1594 N N . CYS A 1 203 ? -11.883 2.310 -16.565 1.00 85.25 203 CYS A N 1
ATOM 1595 C CA . CYS A 1 203 ? -12.670 3.521 -16.321 1.00 85.25 203 CYS A CA 1
ATOM 1596 C C . CYS A 1 203 ? -14.182 3.246 -16.363 1.00 85.25 203 CYS A C 1
ATOM 1598 O O . CYS A 1 203 ? -14.925 3.752 -15.520 1.00 85.25 203 CYS A O 1
ATOM 1600 N N . LEU A 1 204 ? -14.645 2.403 -17.293 1.00 85.81 204 LEU A N 1
ATOM 1601 C CA . LEU A 1 204 ? -16.048 1.967 -17.336 1.00 85.81 204 LEU A CA 1
ATOM 1602 C C . LEU A 1 204 ? -16.422 1.143 -16.096 1.00 85.81 204 LEU A C 1
ATOM 1604 O O . LEU A 1 204 ? -17.493 1.337 -15.518 1.00 85.81 204 LEU A O 1
ATOM 1608 N N . LEU A 1 205 ? -15.522 0.260 -15.657 1.00 85.44 205 LEU A N 1
ATOM 1609 C CA . LEU A 1 205 ? -15.689 -0.513 -14.431 1.00 85.44 205 LEU A CA 1
ATOM 1610 C C . LEU A 1 205 ? -15.770 0.403 -13.203 1.00 85.44 205 LEU A C 1
ATOM 1612 O O . LEU A 1 205 ? -16.681 0.238 -12.398 1.00 85.44 205 LEU A O 1
ATOM 1616 N N . LEU A 1 206 ? -14.876 1.389 -13.076 1.00 85.94 206 LEU A N 1
ATOM 1617 C CA . LEU A 1 206 ? -14.924 2.399 -12.011 1.00 85.94 206 LEU A CA 1
ATOM 1618 C C . LEU A 1 206 ? -16.284 3.089 -11.970 1.00 85.94 206 LEU A C 1
ATOM 1620 O O . LEU A 1 206 ? -16.907 3.139 -10.914 1.00 85.94 206 LEU A O 1
ATOM 1624 N N . PHE A 1 207 ? -16.783 3.556 -13.115 1.00 85.06 207 PHE A N 1
ATOM 1625 C CA . PHE A 1 207 ? -18.092 4.200 -13.184 1.00 85.06 207 PHE A CA 1
ATOM 1626 C C . PHE A 1 207 ? -19.221 3.280 -12.693 1.00 85.06 207 PHE A C 1
ATOM 1628 O O . PHE A 1 207 ? -20.119 3.720 -11.975 1.00 85.06 207 PHE A O 1
ATOM 1635 N N . HIS A 1 208 ? -19.163 1.987 -13.022 1.00 84.56 208 HIS A N 1
ATOM 1636 C CA . HIS A 1 208 ? -20.116 1.012 -12.499 1.00 84.56 208 HIS A CA 1
ATOM 1637 C C . HIS A 1 208 ? -19.975 0.820 -10.982 1.00 84.56 208 HIS A C 1
ATOM 1639 O O . HIS A 1 208 ? -20.982 0.734 -10.284 1.00 84.56 208 HIS A O 1
ATOM 1645 N N . LEU A 1 209 ? -18.751 0.751 -10.454 1.00 83.44 209 LEU A N 1
ATOM 1646 C CA . LEU A 1 209 ? -18.488 0.539 -9.025 1.00 83.44 209 LEU A CA 1
ATOM 1647 C C . LEU A 1 209 ? -18.924 1.716 -8.141 1.00 83.44 209 LEU A C 1
ATOM 1649 O O . LEU A 1 209 ? -19.098 1.537 -6.937 1.00 83.44 209 LEU A O 1
ATOM 1653 N N . PHE A 1 210 ? -19.113 2.899 -8.727 1.00 82.38 210 PHE A N 1
ATOM 1654 C CA . PHE A 1 210 ? -19.639 4.083 -8.042 1.00 82.38 210 PHE A CA 1
ATOM 1655 C C . PHE A 1 210 ? -21.153 4.017 -7.818 1.00 82.38 210 PHE A C 1
ATOM 1657 O O . PHE A 1 210 ? -21.702 4.840 -7.082 1.00 82.38 210 PHE A O 1
ATOM 1664 N N . ARG A 1 211 ? -21.848 3.053 -8.434 1.00 81.38 211 ARG A N 1
ATOM 1665 C CA . ARG A 1 211 ? -23.289 2.907 -8.243 1.00 81.38 211 ARG A CA 1
ATOM 1666 C C . ARG A 1 211 ? -23.594 2.497 -6.796 1.00 81.38 211 ARG A C 1
ATOM 1668 O O . ARG A 1 211 ? -22.903 1.644 -6.235 1.00 81.38 211 ARG A O 1
ATOM 1675 N N . PRO A 1 212 ? -24.657 3.048 -6.190 1.00 71.81 212 PRO A N 1
ATOM 1676 C CA . PRO A 1 212 ? -25.022 2.735 -4.808 1.00 71.81 212 PRO A CA 1
ATOM 1677 C C . PRO A 1 212 ? -25.401 1.259 -4.599 1.00 71.81 212 PRO A C 1
ATOM 1679 O O . PRO A 1 212 ? -25.324 0.764 -3.482 1.00 71.81 212 PRO A O 1
ATOM 1682 N N . GLU A 1 213 ? -25.774 0.550 -5.667 1.00 77.25 213 GLU A N 1
ATOM 1683 C CA . GLU A 1 213 ? -26.190 -0.859 -5.641 1.00 77.25 213 GLU A CA 1
ATOM 1684 C C . GLU A 1 213 ? -25.013 -1.850 -5.586 1.00 77.25 213 GLU A C 1
ATOM 1686 O O . GLU A 1 213 ? -25.193 -3.021 -5.253 1.00 77.25 213 GLU A O 1
ATOM 1691 N N . THR A 1 214 ? -23.794 -1.410 -5.913 1.00 78.31 214 THR A N 1
ATOM 1692 C CA . THR A 1 214 ? -22.620 -2.291 -5.932 1.00 78.31 214 THR A CA 1
ATOM 1693 C C . THR A 1 214 ? -22.091 -2.555 -4.527 1.00 78.31 214 THR A C 1
ATOM 1695 O O . THR A 1 214 ? -21.699 -1.633 -3.822 1.00 78.31 214 THR A O 1
ATOM 1698 N N . THR A 1 215 ? -22.013 -3.833 -4.150 1.00 79.31 215 THR A N 1
ATOM 1699 C CA . THR A 1 215 ? -21.496 -4.285 -2.843 1.00 79.31 215 THR A CA 1
ATOM 1700 C C . THR A 1 215 ? -20.112 -4.934 -2.928 1.00 79.31 215 THR A C 1
ATOM 1702 O O . THR A 1 215 ? -19.408 -5.044 -1.924 1.00 79.31 215 THR A O 1
ATOM 1705 N N . ASN A 1 216 ? -19.690 -5.358 -4.125 1.00 86.62 216 ASN A N 1
ATOM 1706 C CA . ASN A 1 216 ? -18.382 -5.959 -4.367 1.00 86.62 216 ASN A CA 1
ATOM 1707 C C . ASN A 1 216 ? -17.486 -5.022 -5.187 1.00 86.62 216 ASN A C 1
ATOM 1709 O O . ASN A 1 216 ? -17.659 -4.887 -6.396 1.00 86.62 216 ASN A O 1
ATOM 1713 N N . HIS A 1 217 ? -16.486 -4.431 -4.532 1.00 87.69 217 HIS A N 1
ATOM 1714 C CA . HIS A 1 217 ? -15.537 -3.502 -5.157 1.00 87.69 217 HIS A CA 1
ATOM 1715 C C . HIS A 1 217 ? -14.187 -4.140 -5.511 1.00 87.69 217 HIS A C 1
ATOM 1717 O O . HIS A 1 217 ? -13.333 -3.479 -6.094 1.00 87.69 217 HIS A O 1
ATOM 1723 N N . ARG A 1 218 ? -13.994 -5.440 -5.235 1.00 86.88 218 ARG A N 1
ATOM 1724 C CA . ARG A 1 218 ? -12.771 -6.184 -5.604 1.00 86.88 218 ARG A CA 1
ATOM 1725 C C . ARG A 1 218 ? -12.413 -6.140 -7.098 1.00 86.88 218 ARG A C 1
ATOM 1727 O O . ARG A 1 218 ? -11.219 -6.185 -7.389 1.00 86.88 218 ARG A O 1
ATOM 1734 N N . PRO A 1 219 ? -13.364 -6.033 -8.051 1.00 88.56 219 PRO A N 1
ATOM 1735 C CA . PRO A 1 219 ? -13.018 -5.922 -9.466 1.00 88.56 219 PRO A CA 1
ATOM 1736 C C . PRO A 1 219 ? -12.082 -4.752 -9.806 1.00 88.56 219 PRO A C 1
ATOM 1738 O O . PRO A 1 219 ? -11.394 -4.829 -10.818 1.00 88.56 219 PRO A O 1
ATOM 1741 N N . ILE A 1 220 ? -11.984 -3.714 -8.961 1.00 88.12 220 ILE A N 1
ATOM 1742 C CA . ILE A 1 220 ? -11.074 -2.577 -9.181 1.00 88.12 220 ILE A CA 1
ATOM 1743 C C . ILE A 1 220 ? -9.596 -2.980 -9.295 1.00 88.12 220 ILE A C 1
ATOM 1745 O O . ILE A 1 220 ? -8.820 -2.298 -9.957 1.00 88.12 220 ILE A O 1
ATOM 1749 N N . PHE A 1 221 ? -9.201 -4.102 -8.686 1.00 88.44 221 PHE A N 1
ATOM 1750 C CA . PHE A 1 221 ? -7.824 -4.588 -8.749 1.00 88.44 221 PHE A CA 1
ATOM 1751 C C . PHE A 1 221 ? -7.489 -5.251 -10.085 1.00 88.44 221 PHE A C 1
ATOM 1753 O O . PHE A 1 221 ? -6.316 -5.306 -10.449 1.00 88.44 221 PHE A O 1
ATOM 1760 N N . LEU A 1 222 ? -8.486 -5.764 -10.815 1.00 88.31 222 LEU A N 1
ATOM 1761 C CA . LEU A 1 222 ? -8.252 -6.555 -12.023 1.00 88.31 222 LEU A CA 1
ATOM 1762 C C . LEU A 1 222 ? -7.485 -5.761 -13.096 1.00 88.31 222 LEU A C 1
ATOM 1764 O O . LEU A 1 222 ? -6.466 -6.270 -13.564 1.00 88.31 222 LEU A O 1
ATOM 1768 N N . PRO A 1 223 ? -7.876 -4.521 -13.453 1.00 86.12 223 PRO A N 1
ATOM 1769 C CA . PRO A 1 223 ? -7.117 -3.734 -14.418 1.00 86.12 223 PRO A CA 1
ATOM 1770 C C . PRO A 1 223 ? -5.687 -3.455 -13.967 1.00 86.12 223 PRO A C 1
ATOM 1772 O O . PRO A 1 223 ? -4.756 -3.638 -14.745 1.00 86.12 223 PRO A O 1
ATOM 1775 N N . THR A 1 224 ? -5.501 -3.084 -12.699 1.00 85.69 224 THR A N 1
ATOM 1776 C CA . THR A 1 224 ? -4.175 -2.826 -12.130 1.00 85.69 224 THR A CA 1
ATOM 1777 C C . THR A 1 224 ? -3.285 -4.067 -12.210 1.00 85.69 224 THR A C 1
ATOM 1779 O O . THR A 1 224 ? -2.153 -3.973 -12.673 1.00 85.69 224 THR A O 1
ATOM 1782 N N . ILE A 1 225 ? -3.794 -5.248 -11.847 1.00 87.00 225 ILE A N 1
ATOM 1783 C CA . ILE A 1 225 ? -3.043 -6.509 -11.942 1.00 87.00 225 ILE A CA 1
ATOM 1784 C C . ILE A 1 225 ? -2.662 -6.810 -13.394 1.00 87.00 225 ILE A C 1
ATOM 1786 O O . ILE A 1 225 ? -1.504 -7.122 -13.661 1.00 87.00 225 ILE A O 1
ATOM 1790 N N . LEU A 1 226 ? -3.606 -6.691 -14.332 1.00 85.56 226 LEU A N 1
ATOM 1791 C CA . LEU A 1 226 ? -3.345 -6.960 -15.747 1.00 85.56 226 LEU A CA 1
ATOM 1792 C C . LEU A 1 226 ? -2.280 -6.017 -16.317 1.00 85.56 226 LEU A C 1
ATOM 1794 O O . LEU A 1 226 ? -1.371 -6.471 -17.008 1.00 85.56 226 LEU A O 1
ATOM 1798 N N . GLN A 1 227 ? -2.342 -4.725 -15.990 1.00 82.94 227 GLN A N 1
ATOM 1799 C CA . GLN A 1 227 ? -1.334 -3.769 -16.441 1.00 82.94 227 GLN A CA 1
ATOM 1800 C C . GLN A 1 227 ? 0.054 -4.057 -15.852 1.00 82.94 227 GLN A C 1
ATOM 1802 O O . GLN A 1 227 ? 1.047 -3.991 -16.576 1.00 82.94 227 GLN A O 1
ATOM 1807 N N . LEU A 1 228 ? 0.134 -4.427 -14.569 1.00 84.06 228 LEU A N 1
ATOM 1808 C CA . LEU A 1 228 ? 1.398 -4.810 -13.933 1.00 84.06 228 LEU A CA 1
ATOM 1809 C C . LEU A 1 228 ? 1.976 -6.102 -14.525 1.00 84.06 228 LEU A C 1
ATOM 1811 O O . LEU A 1 228 ? 3.188 -6.191 -14.718 1.00 84.06 228 LEU A O 1
ATOM 1815 N N . MET A 1 229 ? 1.128 -7.084 -14.852 1.00 82.50 229 MET A N 1
ATOM 1816 C CA . MET A 1 229 ? 1.556 -8.308 -15.535 1.00 82.50 229 MET A CA 1
ATOM 1817 C C . MET A 1 229 ? 2.165 -7.986 -16.895 1.00 82.50 229 MET A C 1
ATOM 1819 O O . MET A 1 229 ? 3.291 -8.396 -17.157 1.00 82.50 229 MET A O 1
ATOM 1823 N N . VAL A 1 230 ? 1.463 -7.211 -17.729 1.00 78.94 230 VAL A N 1
ATOM 1824 C CA . VAL A 1 230 ? 1.976 -6.801 -19.044 1.00 78.94 230 VAL A CA 1
ATOM 1825 C C . VAL A 1 230 ? 3.301 -6.062 -18.890 1.00 78.94 230 VAL A C 1
ATOM 1827 O O . VAL A 1 230 ? 4.262 -6.433 -19.547 1.00 78.94 230 VAL A O 1
ATOM 1830 N N . LEU A 1 231 ? 3.390 -5.084 -17.985 1.00 77.00 231 LEU A N 1
ATOM 1831 C CA . LEU A 1 231 ? 4.629 -4.344 -17.746 1.00 77.00 231 LEU A CA 1
ATOM 1832 C C . LEU A 1 231 ? 5.798 -5.268 -17.371 1.00 77.00 231 LEU A C 1
ATOM 1834 O O . LEU A 1 231 ? 6.888 -5.096 -17.898 1.00 77.00 231 LEU A O 1
ATOM 1838 N N . THR A 1 232 ? 5.553 -6.271 -16.523 1.00 74.88 232 THR A N 1
ATOM 1839 C CA . THR A 1 232 ? 6.571 -7.250 -16.102 1.00 74.88 232 THR A CA 1
ATOM 1840 C C . THR A 1 232 ? 7.073 -8.113 -17.263 1.00 74.88 232 THR A C 1
ATOM 1842 O O . THR A 1 232 ? 8.220 -8.536 -17.246 1.00 74.88 232 THR A O 1
ATOM 1845 N N . PHE A 1 233 ? 6.243 -8.380 -18.277 1.00 72.75 233 PHE A N 1
ATOM 1846 C CA . PHE A 1 233 ? 6.665 -9.108 -19.481 1.00 72.75 233 PHE A CA 1
ATOM 1847 C C . PHE A 1 233 ? 7.441 -8.243 -20.485 1.00 72.75 233 PHE A C 1
ATOM 1849 O O . PHE A 1 233 ? 8.069 -8.794 -21.386 1.00 72.75 233 PHE A O 1
ATOM 1856 N N . LEU A 1 234 ? 7.363 -6.914 -20.375 1.00 68.44 234 LEU A N 1
ATOM 1857 C CA . LEU A 1 234 ? 8.016 -5.979 -21.298 1.00 68.44 234 LEU A CA 1
ATOM 1858 C C . LEU A 1 234 ? 9.378 -5.473 -20.797 1.00 68.44 234 LEU A C 1
ATOM 1860 O O . LEU A 1 234 ? 10.144 -4.936 -21.593 1.00 68.44 234 LEU A O 1
ATOM 1864 N N . THR A 1 235 ? 9.655 -5.597 -19.496 1.00 62.88 235 THR A N 1
ATOM 1865 C CA . THR A 1 235 ? 10.920 -5.210 -18.840 1.00 62.88 235 THR A CA 1
ATOM 1866 C C . THR A 1 235 ? 11.832 -6.405 -18.643 1.00 62.88 235 THR A C 1
ATOM 1868 O O . THR A 1 235 ? 13.040 -6.269 -18.919 1.00 62.88 235 THR A O 1
#

Sequence (235 aa):
MASLVSGRALHLGELVLQFGLTLSWIFQFRLLDDLHDRERDRKMQPHRVLVQTESLGYFRCLAGLATIGNLGATGLLLSWNISFTILVPLNLMLAALYWKGGIQRLVHTQIVLIKYPMFVLMLSGGIPGFSVTTSLVTLLIYFTFAVFELLHDPSLRFGKRGETALFVEAFFLGVMWFLLAGWTAYSHPIATIILTGLAMCACLLLFHLFRPETTNHRPIFLPTILQLMVLTFLT